Protein AF-A0A0L0ETN5-F1 (afdb_monomer)

Foldseek 3Di:
DDDPDPDPDDDDDDPDQDDDPPPPDDSPDDDDDVVVVLVPDPDDRPDDPDDDDDDDPPDDQVVVQVVVQVVCVPPPDRDRGDDPVVVVVVVVVVVVVVVVVVVVVVVVVLVVLLVVLLVVLLVVCVVCVLVLLVVVVVPDDLVVVLVVSLVVLLVVLVVVLVVVVVVCVVVVVVCCVVCCVPDPPPDPDPVVVVVSVVSSVVSSVSSSPNNSVVSVPPDVVVSPPD

InterPro domains:
  IPR003838 ABC3 transporter permease, C-terminal [PF02687] (106-219)
  IPR051125 ABC-4 integral membrane protein family, HrtB subfamily [PTHR43738] (7-225)

Organism: NCBI:txid43658

Sequence (226 aa):
MSNTTSSFTWEFEVTGIYQTDAAETNQQMIFMRHDYLDENRGYGRYYVSWLVAKLSRGANADGVSHAIDKVFENSTAETRTTTEQVFVKEQAQQFVDLSWILKLVVLAVFFTLLLIASNSMSQSIRERMNELAVMKSLGFSSGKLIASVYMEALLIIFVGAASGVLIAAFGLDVVQQKLATFLPGIHIQASHYVQIVVMIFSLALICCVSPALSIYRLTISKALRT

Nearest PDB structures (foldseek):
  5xu1-assembly1_M  TM=7.087E-01  e=5.595E-03  Streptococcus pneumoniae R6
  5ws4-assembly1_B  TM=6.509E-01  e=1.751E-02  Acinetobacter baumannii
  7v8l-assembly1_C  TM=5.957E-01  e=6.882E-02  Escherichia coli K-12
  8tzk-assembly1_C  TM=5.843E-01  e=8.166E-02  Vibrio cholerae
  7arh-assembly1_C  TM=5.274E-01  e=3.891E-02  Escherichia coli K-12

Secondary structure (DSSP, 8-state):
----SS----------------TTS-TT-----HHHHHHH-SS-TT--S---PPPPTT--HHHHHHHHHHHHTTSSS------HHHHHHHHHHHHHHHHHHHHHHHHHHHHHHHHHHHHHHHHHHHHTHHHHHHHHHTT--HHHHHHHHHHHHHHHHHHHHHHHHHHHHHHHHHHHHHHTTTSTT----HHHHHHHHHHHHHHHHHHTHHHHHHHHT--HHHHT--

Mean predicted aligned error: 13.03 Å

Structure (mmCIF, N/CA/C/O backbone):
data_AF-A0A0L0ETN5-F1
#
_entry.id   AF-A0A0L0ETN5-F1
#
loop_
_atom_site.group_PDB
_atom_site.id
_atom_site.type_symbol
_atom_site.label_atom_id
_atom_site.label_alt_id
_atom_site.label_comp_id
_atom_site.label_asym_id
_atom_site.label_entity_id
_atom_site.label_seq_id
_atom_site.pdbx_PDB_ins_code
_atom_site.Cartn_x
_atom_site.Cartn_y
_atom_site.Cartn_z
_atom_site.occupancy
_atom_site.B_iso_or_equiv
_atom_site.auth_seq_id
_atom_site.auth_comp_id
_atom_site.auth_asym_id
_atom_site.auth_atom_id
_atom_site.pdbx_PDB_model_num
ATOM 1 N N . MET A 1 1 ? 18.063 20.337 -39.490 1.00 45.50 1 MET A N 1
ATOM 2 C CA . MET A 1 1 ? 17.873 20.599 -38.048 1.00 45.50 1 MET A CA 1
ATOM 3 C C . MET A 1 1 ? 19.223 20.996 -37.472 1.00 45.50 1 MET A C 1
ATOM 5 O O . MET A 1 1 ? 20.170 20.247 -37.642 1.00 45.50 1 MET A O 1
ATOM 9 N N . SER A 1 2 ? 19.350 22.192 -36.899 1.00 36.28 2 SER A N 1
ATOM 10 C CA . SER A 1 2 ? 20.541 22.617 -36.152 1.00 36.28 2 SER A CA 1
ATOM 11 C C . SER A 1 2 ? 20.033 23.405 -34.956 1.00 36.28 2 SER A C 1
ATOM 13 O O . SER A 1 2 ? 19.465 24.479 -35.130 1.00 36.28 2 SER A O 1
ATOM 15 N N . ASN A 1 3 ? 20.149 22.823 -33.765 1.00 44.38 3 ASN A N 1
ATOM 16 C CA . ASN A 1 3 ? 19.778 23.481 -32.522 1.00 44.38 3 ASN A CA 1
ATOM 17 C C . ASN A 1 3 ? 21.073 23.824 -31.777 1.00 44.38 3 ASN A C 1
ATOM 19 O O . ASN A 1 3 ? 21.612 23.022 -31.021 1.00 44.38 3 ASN A O 1
ATOM 23 N N . THR A 1 4 ? 21.636 24.993 -32.082 1.00 49.84 4 THR A N 1
ATOM 24 C CA . THR A 1 4 ? 22.817 25.563 -31.407 1.00 49.84 4 THR A CA 1
ATOM 25 C C . THR A 1 4 ? 22.431 26.540 -30.296 1.00 49.84 4 THR A C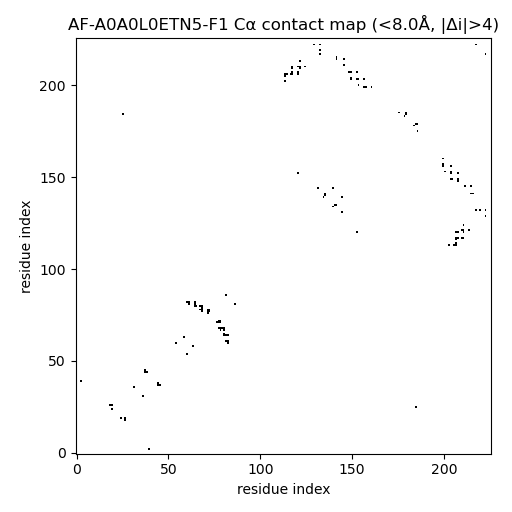 1
ATOM 27 O O . THR A 1 4 ? 23.273 27.293 -29.814 1.00 49.84 4 THR A O 1
ATOM 30 N N . THR A 1 5 ? 21.167 26.559 -29.865 1.00 44.81 5 THR A N 1
ATOM 31 C CA . THR A 1 5 ? 20.683 27.488 -28.838 1.00 44.81 5 THR A CA 1
ATOM 32 C C . THR A 1 5 ? 20.159 26.711 -27.639 1.00 44.81 5 THR A C 1
ATOM 34 O O . THR A 1 5 ? 19.405 25.759 -27.791 1.00 44.81 5 THR A O 1
ATOM 37 N N . SER A 1 6 ? 20.597 27.118 -26.448 1.00 46.41 6 SER A N 1
ATOM 38 C CA . SER A 1 6 ? 20.428 26.500 -25.127 1.00 46.41 6 SER A CA 1
ATOM 39 C C . SER A 1 6 ? 18.976 26.344 -24.641 1.00 46.41 6 SER A C 1
ATOM 41 O O . SER A 1 6 ? 18.632 26.782 -23.545 1.00 46.41 6 SER A O 1
ATOM 43 N N . SER A 1 7 ? 18.110 25.717 -25.432 1.00 49.22 7 SER A N 1
ATOM 44 C CA . SER A 1 7 ? 16.783 25.277 -25.019 1.00 49.22 7 SER A CA 1
ATOM 45 C C . SER A 1 7 ? 16.699 23.763 -25.201 1.00 49.22 7 SER A C 1
ATOM 47 O O . SER A 1 7 ? 16.957 23.241 -26.282 1.00 49.22 7 SER A O 1
ATOM 49 N N . PHE A 1 8 ? 16.334 23.043 -24.140 1.00 57.75 8 PHE A N 1
ATOM 50 C CA . PHE A 1 8 ? 16.034 21.604 -24.176 1.00 57.75 8 PHE A CA 1
ATOM 51 C C . PHE A 1 8 ? 14.694 21.313 -24.887 1.00 57.75 8 PHE A C 1
ATOM 53 O O . PHE A 1 8 ? 14.028 20.324 -24.595 1.00 57.75 8 PHE A O 1
ATOM 60 N N . THR A 1 9 ? 14.277 22.184 -25.807 1.00 64.25 9 THR A N 1
ATOM 61 C CA . THR A 1 9 ? 13.019 22.090 -26.540 1.00 64.25 9 THR A CA 1
ATOM 62 C C . THR A 1 9 ? 13.283 21.350 -27.842 1.00 64.25 9 THR A C 1
ATOM 64 O O . THR A 1 9 ? 14.003 21.838 -28.713 1.00 64.25 9 THR A O 1
ATOM 67 N N . TRP A 1 10 ? 12.741 20.140 -27.945 1.00 68.81 10 TRP A N 1
ATOM 68 C CA . TRP A 1 10 ? 12.833 19.313 -29.142 1.00 68.81 10 TRP A CA 1
ATOM 69 C C . TRP A 1 10 ? 11.514 19.429 -29.901 1.00 68.81 10 TRP A C 1
ATOM 71 O O . TRP A 1 10 ? 10.451 19.165 -29.342 1.00 68.81 10 TRP A O 1
ATOM 81 N N . GLU A 1 11 ? 11.583 19.842 -31.163 1.00 75.81 11 GLU A N 1
ATOM 82 C CA . GLU A 1 11 ? 10.427 19.862 -32.055 1.00 75.81 11 GLU A CA 1
ATOM 83 C C . GLU A 1 11 ? 10.366 18.548 -32.835 1.00 75.81 11 GLU A C 1
ATOM 85 O O . GLU A 1 11 ? 11.356 18.123 -33.438 1.00 75.81 11 GLU A O 1
ATOM 90 N N . PHE A 1 12 ? 9.202 17.901 -32.809 1.00 79.25 12 PHE A N 1
ATOM 91 C CA . PHE A 1 12 ? 8.961 16.630 -33.484 1.00 79.25 12 PHE A CA 1
ATOM 92 C C . PHE A 1 12 ? 7.791 16.766 -34.454 1.00 79.25 12 PHE A C 1
ATOM 94 O O . PHE A 1 12 ? 6.741 17.302 -34.101 1.00 79.25 12 PHE A O 1
ATOM 101 N N . GLU A 1 13 ? 7.954 16.226 -35.658 1.00 82.75 13 GLU A N 1
ATOM 102 C CA . GLU A 1 13 ? 6.848 16.023 -36.589 1.00 82.75 13 GLU A CA 1
ATOM 103 C C . GLU A 1 13 ? 6.228 14.644 -36.335 1.00 82.75 13 GLU A C 1
ATOM 105 O O . GLU A 1 13 ? 6.905 13.617 -36.405 1.00 82.75 13 GLU A O 1
ATOM 110 N N . VAL A 1 14 ? 4.933 14.610 -36.013 1.00 85.38 14 VAL A N 1
ATOM 111 C CA . VAL A 1 14 ? 4.216 13.357 -35.748 1.00 85.38 14 VAL A CA 1
ATOM 112 C C . VAL A 1 14 ? 3.829 12.712 -37.078 1.00 85.38 14 VAL A C 1
ATOM 114 O O . VAL A 1 14 ? 2.855 13.110 -37.709 1.00 85.38 14 VAL A O 1
ATOM 117 N N . THR A 1 15 ? 4.581 11.694 -37.503 1.00 87.31 15 THR A N 1
ATOM 118 C CA . THR A 1 15 ? 4.319 10.973 -38.765 1.00 87.31 15 THR A CA 1
ATOM 119 C C . THR A 1 15 ? 3.231 9.899 -38.634 1.00 87.31 15 THR A C 1
ATOM 121 O O . THR A 1 15 ? 2.631 9.498 -39.629 1.00 87.31 15 THR A O 1
ATOM 124 N N . GLY A 1 16 ? 2.951 9.415 -37.421 1.00 84.12 16 GLY A N 1
ATOM 125 C CA . GLY A 1 16 ? 1.934 8.392 -37.189 1.00 84.12 16 GLY A CA 1
ATOM 126 C C . GLY A 1 16 ? 1.682 8.127 -35.709 1.00 84.12 16 GLY A C 1
ATOM 127 O O . GLY A 1 16 ? 2.546 8.363 -34.867 1.00 84.12 16 GLY A O 1
ATOM 128 N N . ILE A 1 17 ? 0.485 7.628 -35.405 1.00 84.06 17 ILE A N 1
ATOM 129 C CA . ILE A 1 17 ? 0.067 7.229 -34.059 1.00 84.06 17 ILE A CA 1
ATOM 130 C C . ILE A 1 17 ? -0.241 5.737 -34.118 1.00 84.06 17 ILE A C 1
ATOM 132 O O . ILE A 1 17 ? -1.063 5.308 -34.927 1.00 84.06 17 ILE A O 1
ATOM 136 N N . TYR A 1 18 ? 0.432 4.945 -33.286 1.00 80.00 18 TYR A N 1
ATOM 137 C CA . TYR A 1 18 ? 0.113 3.530 -33.140 1.00 80.00 18 TYR A CA 1
ATOM 138 C C . TYR A 1 18 ? -0.918 3.366 -32.021 1.00 80.00 18 TYR A C 1
ATOM 140 O O . TYR A 1 18 ? -0.823 3.996 -30.970 1.00 80.00 18 TYR A O 1
ATOM 148 N N . GLN A 1 19 ? -1.916 2.522 -32.259 1.00 71.12 19 GLN A N 1
ATOM 149 C CA . GLN A 1 19 ? -2.865 2.084 -31.244 1.00 71.12 19 GLN A CA 1
ATOM 150 C C . GLN A 1 19 ? -2.704 0.581 -31.077 1.00 71.12 19 GLN A C 1
ATOM 152 O O . GLN A 1 19 ? -2.538 -0.154 -32.050 1.00 71.12 19 GLN A O 1
ATOM 157 N N . THR A 1 20 ? -2.700 0.141 -29.829 1.00 66.81 20 THR A N 1
ATOM 158 C CA . THR A 1 20 ? -2.621 -1.268 -29.463 1.00 66.81 20 THR A CA 1
ATOM 159 C C . THR A 1 20 ? -3.797 -1.581 -28.556 1.00 66.81 20 THR A C 1
ATOM 161 O O . THR A 1 20 ? -4.029 -0.873 -27.575 1.00 66.81 20 THR A O 1
ATOM 164 N N . ASP A 1 21 ? -4.539 -2.631 -28.903 1.00 59.31 21 ASP A N 1
ATOM 165 C CA . ASP A 1 21 ? -5.686 -3.116 -28.126 1.00 59.31 21 ASP A CA 1
ATOM 166 C C . ASP A 1 21 ? -5.249 -3.919 -26.888 1.00 59.31 21 ASP A C 1
ATOM 168 O O . ASP A 1 21 ? -6.058 -4.240 -26.016 1.00 59.31 21 ASP A O 1
ATOM 172 N N . ALA A 1 22 ? -3.958 -4.247 -26.781 1.00 54.31 22 ALA A N 1
ATOM 173 C CA . ALA A 1 22 ? -3.409 -4.940 -25.627 1.00 54.31 22 ALA A CA 1
ATOM 174 C C . ALA A 1 22 ? -3.253 -3.959 -24.454 1.00 54.31 22 ALA A C 1
ATOM 176 O O . ALA A 1 22 ? -2.315 -3.161 -24.422 1.00 54.31 22 ALA A O 1
ATOM 177 N N . ALA A 1 23 ? -4.152 -4.071 -23.470 1.00 49.59 23 ALA A N 1
ATOM 178 C CA . ALA A 1 23 ? -4.212 -3.252 -22.253 1.00 49.59 23 ALA A CA 1
ATOM 179 C C . ALA A 1 23 ? -2.901 -3.184 -21.432 1.00 49.59 23 ALA A C 1
ATOM 181 O O . ALA A 1 23 ? -2.778 -2.340 -20.551 1.00 49.59 23 ALA A O 1
ATOM 182 N N . GLU A 1 24 ? -1.926 -4.053 -21.713 1.00 49.69 24 GLU A N 1
ATOM 183 C CA . GLU A 1 24 ? -0.630 -4.121 -21.024 1.00 49.69 24 GLU A CA 1
ATOM 184 C C . GLU A 1 24 ? 0.506 -3.359 -21.727 1.00 49.69 24 GLU A C 1
ATOM 186 O O . GLU A 1 24 ? 1.607 -3.258 -21.188 1.00 49.69 24 GLU A O 1
ATOM 191 N N . THR A 1 25 ? 0.283 -2.810 -22.924 1.00 49.84 25 THR A N 1
ATOM 192 C CA . THR A 1 25 ? 1.349 -2.091 -23.637 1.00 49.84 25 THR A CA 1
ATOM 193 C C . THR A 1 25 ? 1.377 -0.630 -23.201 1.00 49.84 25 THR A C 1
ATOM 195 O O . THR A 1 25 ? 0.376 0.075 -23.314 1.00 49.84 25 THR A O 1
ATOM 198 N N . ASN A 1 26 ? 2.532 -0.157 -22.728 1.00 53.44 26 ASN A N 1
ATOM 199 C CA . ASN A 1 26 ? 2.726 1.233 -22.327 1.00 53.44 26 ASN A CA 1
ATOM 200 C C . ASN A 1 26 ? 2.496 2.182 -23.522 1.00 53.44 26 ASN A C 1
ATOM 202 O O . ASN A 1 26 ? 3.354 2.325 -24.391 1.00 53.44 26 ASN A O 1
ATOM 206 N N . GLN A 1 27 ? 1.338 2.845 -23.548 1.00 56.50 27 GLN A N 1
ATOM 207 C CA . GLN A 1 27 ? 0.926 3.766 -24.616 1.00 56.50 27 GLN A CA 1
ATOM 208 C C . GLN A 1 27 ? 1.707 5.094 -24.614 1.00 56.50 27 GLN A C 1
ATOM 210 O O . GLN A 1 27 ? 1.501 5.931 -25.488 1.00 56.50 27 GLN A O 1
ATOM 215 N N . GLN A 1 28 ? 2.608 5.302 -23.648 1.00 62.22 28 GLN A N 1
ATOM 216 C CA . GLN A 1 28 ? 3.447 6.499 -23.552 1.00 62.22 28 GLN A CA 1
ATOM 217 C C . GLN A 1 28 ? 4.803 6.346 -24.264 1.00 62.22 28 GLN A C 1
ATOM 219 O O . GLN A 1 28 ? 5.671 7.206 -24.121 1.00 62.22 28 GLN A O 1
ATOM 224 N N . MET A 1 29 ? 5.024 5.265 -25.022 1.00 69.00 29 MET A N 1
ATOM 225 C CA . MET A 1 29 ? 6.265 5.098 -25.782 1.00 69.00 29 MET A CA 1
ATOM 226 C C . MET A 1 29 ? 6.234 5.903 -27.084 1.00 69.00 29 MET A C 1
ATOM 228 O O . MET A 1 29 ? 5.282 5.822 -27.860 1.00 69.00 29 MET A O 1
ATOM 232 N N . ILE A 1 30 ? 7.314 6.637 -27.349 1.00 80.19 30 ILE A N 1
ATOM 233 C CA . ILE A 1 30 ? 7.548 7.338 -28.614 1.00 80.19 30 ILE A CA 1
ATOM 234 C C . ILE A 1 30 ? 8.626 6.572 -29.376 1.00 80.19 30 ILE A C 1
ATOM 236 O O . ILE A 1 30 ? 9.698 6.295 -28.838 1.00 80.19 30 ILE A O 1
ATOM 240 N N . PHE A 1 31 ? 8.352 6.251 -30.638 1.00 82.56 31 PHE A N 1
ATOM 241 C CA . PHE A 1 31 ? 9.344 5.679 -31.541 1.00 82.56 31 PHE A CA 1
ATOM 242 C C . PHE A 1 31 ? 9.924 6.778 -32.420 1.00 82.56 31 PHE A C 1
ATOM 244 O O . PHE A 1 31 ? 9.192 7.564 -33.018 1.00 82.56 31 PHE A O 1
ATOM 251 N N . MET A 1 32 ? 11.247 6.816 -32.516 1.00 84.12 32 MET A N 1
ATOM 252 C CA . MET A 1 32 ? 11.961 7.761 -33.364 1.00 84.12 32 MET A CA 1
ATOM 253 C C . MET A 1 32 ? 13.164 7.088 -34.013 1.00 84.12 32 MET A C 1
ATOM 255 O O . MET A 1 32 ? 13.663 6.067 -33.536 1.00 84.12 32 MET A O 1
ATOM 259 N N . ARG A 1 33 ? 13.634 7.662 -35.120 1.00 85.00 33 ARG A N 1
ATOM 260 C CA . ARG A 1 33 ? 14.804 7.154 -35.838 1.00 85.00 33 ARG A CA 1
ATOM 261 C C . ARG A 1 33 ? 16.077 7.437 -35.029 1.00 85.00 33 ARG A C 1
ATOM 263 O O . ARG A 1 33 ? 16.288 8.562 -34.578 1.00 85.00 33 ARG A O 1
ATOM 270 N N . HIS A 1 34 ? 16.899 6.407 -34.824 1.00 83.56 34 HIS A N 1
ATOM 271 C CA . HIS A 1 34 ? 18.085 6.479 -33.962 1.00 83.56 34 HIS A CA 1
ATOM 272 C C . HIS A 1 34 ? 19.140 7.473 -34.466 1.00 83.56 34 HIS A C 1
ATOM 274 O O . HIS A 1 34 ? 19.732 8.187 -33.668 1.00 83.56 34 HIS A O 1
ATOM 280 N N . ASP A 1 35 ? 19.371 7.535 -35.776 1.00 84.81 35 ASP A N 1
ATOM 281 C CA . ASP A 1 35 ? 20.327 8.454 -36.406 1.00 84.81 35 ASP A CA 1
ATOM 282 C C . ASP A 1 35 ? 20.020 9.927 -36.084 1.00 84.81 35 ASP A C 1
ATOM 284 O O . ASP A 1 35 ? 20.901 10.649 -35.624 1.00 84.81 35 ASP A O 1
ATOM 288 N N . TYR A 1 36 ? 18.757 10.352 -36.194 1.00 81.56 36 TYR A N 1
ATOM 289 C CA . TYR A 1 36 ? 18.354 11.710 -35.815 1.00 81.56 36 TYR A CA 1
ATOM 290 C C . TYR A 1 36 ? 18.496 11.982 -34.314 1.00 81.56 36 TYR A C 1
ATOM 292 O O . TYR A 1 36 ? 18.822 13.107 -33.923 1.00 81.56 36 TYR A O 1
ATOM 300 N N . LEU A 1 37 ? 18.245 10.978 -33.467 1.00 82.56 37 LEU A N 1
ATOM 301 C CA . LEU A 1 37 ? 18.425 11.097 -32.019 1.00 82.56 37 LEU A CA 1
ATOM 302 C C . LEU A 1 37 ? 19.909 11.252 -31.659 1.00 82.56 37 LEU A C 1
ATOM 304 O O . LEU A 1 37 ? 20.261 12.106 -30.845 1.00 82.56 37 LEU A O 1
ATOM 308 N N . ASP A 1 38 ? 20.776 10.449 -32.272 1.00 83.25 38 ASP A N 1
ATOM 309 C CA . ASP A 1 38 ? 22.213 10.443 -32.005 1.00 83.25 38 ASP A CA 1
ATOM 310 C C . ASP A 1 38 ? 22.896 11.732 -32.489 1.00 83.25 38 ASP A C 1
ATOM 312 O O . ASP A 1 38 ? 23.728 12.319 -31.792 1.00 83.25 38 ASP A O 1
ATOM 316 N N . GLU A 1 39 ? 22.477 12.254 -33.643 1.00 81.75 39 GLU A N 1
ATOM 317 C CA . GLU A 1 39 ? 22.972 13.525 -34.171 1.00 81.75 39 GLU A CA 1
ATOM 318 C C . GLU A 1 39 ? 22.578 14.738 -33.321 1.00 81.75 39 GLU A C 1
ATOM 320 O O . GLU A 1 39 ? 23.289 15.736 -33.351 1.00 81.75 39 GLU A O 1
ATOM 325 N N . ASN A 1 40 ? 21.494 14.695 -32.545 1.00 75.94 40 ASN A N 1
ATOM 326 C CA . ASN A 1 40 ? 21.001 15.883 -31.833 1.00 75.94 40 ASN A CA 1
ATOM 327 C C . ASN A 1 40 ? 21.081 15.785 -30.301 1.00 75.94 40 ASN A C 1
ATOM 329 O O . ASN A 1 40 ? 20.859 16.782 -29.613 1.00 75.94 40 ASN A O 1
ATOM 333 N N . ARG A 1 41 ? 21.436 14.623 -29.733 1.00 75.75 41 ARG A N 1
ATOM 334 C CA . ARG A 1 41 ? 21.597 14.474 -28.277 1.00 75.75 41 ARG A CA 1
ATOM 335 C C . ARG A 1 41 ? 22.879 15.136 -27.765 1.00 75.75 41 ARG A C 1
ATOM 337 O O . ARG A 1 41 ? 23.964 14.933 -28.303 1.00 75.75 41 ARG A O 1
ATOM 344 N N . GLY A 1 42 ? 22.758 15.885 -26.668 1.00 69.50 42 GLY A N 1
ATOM 345 C CA . GLY A 1 42 ? 23.897 16.534 -26.002 1.00 69.50 42 GLY A CA 1
ATOM 346 C C . GLY A 1 42 ? 24.816 15.575 -25.232 1.00 69.50 42 GLY A C 1
ATOM 347 O O . GLY A 1 42 ? 25.965 15.915 -24.970 1.00 69.50 42 GLY A O 1
ATOM 348 N N . TYR A 1 43 ? 24.337 14.373 -24.892 1.00 67.12 43 TYR A N 1
ATOM 349 C CA . TYR A 1 43 ? 25.059 13.377 -24.093 1.00 67.12 43 TYR A CA 1
ATOM 350 C C . TYR A 1 43 ? 24.830 11.964 -24.635 1.00 67.12 43 TYR A C 1
ATOM 352 O O . TYR A 1 43 ? 23.790 11.683 -25.229 1.00 67.12 43 TYR A O 1
ATOM 360 N N . GLY A 1 44 ? 25.795 11.067 -24.409 1.00 68.62 44 GLY A N 1
ATOM 361 C CA . GLY A 1 44 ? 25.683 9.649 -24.762 1.00 68.62 44 GLY A CA 1
ATOM 362 C C . GLY A 1 44 ? 25.850 9.330 -26.247 1.00 68.62 44 GLY A C 1
ATOM 363 O O . GLY A 1 44 ? 25.561 8.205 -26.624 1.00 68.62 44 GLY A O 1
ATOM 364 N N . ARG A 1 45 ? 26.310 10.277 -27.079 1.00 75.31 45 ARG A N 1
ATOM 365 C CA . ARG A 1 45 ? 26.552 10.081 -28.521 1.00 75.31 45 ARG A CA 1
ATOM 366 C C . ARG A 1 45 ? 27.356 8.814 -28.818 1.00 75.31 45 ARG A C 1
ATOM 368 O O . ARG A 1 45 ? 28.311 8.529 -28.103 1.00 75.31 45 ARG A O 1
ATOM 375 N N . TYR A 1 46 ? 26.972 8.086 -29.865 1.00 79.25 46 TYR A N 1
ATOM 376 C CA . TYR A 1 46 ? 27.534 6.783 -30.252 1.00 79.25 46 TYR A CA 1
ATOM 377 C C . TYR A 1 46 ? 27.320 5.618 -29.265 1.00 79.25 46 TYR A C 1
ATOM 379 O O . TYR A 1 46 ? 27.840 4.530 -29.499 1.00 79.25 46 TYR A O 1
ATOM 387 N N . TYR A 1 47 ? 26.526 5.793 -28.200 1.00 78.19 47 TYR A N 1
ATOM 388 C CA . TYR A 1 47 ? 26.133 4.701 -27.300 1.00 78.19 47 TYR A CA 1
ATOM 389 C C . TYR A 1 47 ? 24.682 4.273 -27.514 1.00 78.19 47 TYR A C 1
ATOM 391 O O . TYR A 1 47 ? 23.783 5.108 -27.661 1.00 78.19 47 TYR A O 1
ATOM 399 N N . VAL A 1 48 ? 24.444 2.964 -27.459 1.00 80.94 48 VAL A N 1
ATOM 400 C CA . VAL A 1 48 ? 23.113 2.349 -27.520 1.00 80.94 48 VAL A CA 1
ATOM 401 C C . VAL A 1 48 ? 22.866 1.590 -26.217 1.00 80.94 48 VAL A C 1
ATOM 403 O O . VAL A 1 48 ? 23.774 0.942 -25.707 1.00 80.94 48 VAL A O 1
ATOM 406 N N . SER A 1 49 ? 21.650 1.679 -25.668 1.00 77.25 49 SER A N 1
ATOM 407 C CA . SER A 1 49 ? 21.301 1.015 -24.401 1.00 77.25 49 SER A CA 1
ATOM 408 C C . SER A 1 49 ? 21.034 -0.483 -24.563 1.00 77.25 49 SER A C 1
ATOM 410 O O . SER A 1 49 ? 21.382 -1.267 -23.688 1.00 77.25 49 SER A O 1
ATOM 412 N N . TRP A 1 50 ? 20.381 -0.881 -25.656 1.00 78.44 50 TRP A N 1
ATOM 413 C CA . TRP A 1 50 ? 20.031 -2.269 -25.947 1.00 78.44 50 TRP A CA 1
ATOM 414 C C . TRP A 1 50 ? 19.961 -2.503 -27.454 1.00 78.44 50 TRP A C 1
ATOM 416 O O . TRP A 1 50 ? 19.566 -1.624 -28.221 1.00 78.44 50 TRP A O 1
ATOM 426 N N . LEU A 1 51 ? 20.326 -3.709 -27.876 1.00 83.31 51 LEU A N 1
ATOM 427 C CA . LEU A 1 51 ? 20.210 -4.163 -29.255 1.00 83.31 51 LEU A CA 1
ATOM 428 C C . LEU A 1 51 ? 19.330 -5.407 -29.278 1.00 83.31 51 LEU A C 1
ATOM 430 O O . LEU A 1 51 ? 19.498 -6.310 -28.462 1.00 83.31 51 LEU A O 1
ATOM 434 N N . VAL A 1 52 ? 18.391 -5.450 -30.219 1.00 84.44 52 VAL A N 1
ATOM 435 C CA . VAL A 1 52 ? 17.499 -6.597 -30.402 1.00 84.44 52 VAL A CA 1
ATOM 436 C C . VAL A 1 52 ? 17.891 -7.303 -31.690 1.00 84.44 52 VAL A C 1
ATOM 438 O O . VAL A 1 52 ? 17.766 -6.743 -32.779 1.00 84.44 52 VAL A O 1
ATOM 441 N N . ALA A 1 53 ? 18.367 -8.541 -31.570 1.00 85.19 53 ALA A N 1
ATOM 442 C CA . ALA A 1 53 ? 18.698 -9.388 -32.707 1.00 85.19 53 ALA A CA 1
ATOM 443 C C . ALA A 1 53 ? 17.576 -10.405 -32.942 1.00 85.19 53 ALA A C 1
ATOM 445 O O . ALA A 1 53 ? 17.227 -11.186 -32.058 1.00 85.19 53 ALA A O 1
ATOM 446 N N . LYS A 1 54 ? 17.008 -10.420 -34.151 1.00 85.75 54 LYS A N 1
ATOM 447 C CA . LYS A 1 54 ? 15.973 -11.390 -34.521 1.00 85.75 54 LYS A CA 1
ATOM 448 C C . LYS A 1 54 ? 16.616 -12.674 -35.036 1.00 85.75 54 LYS A C 1
ATOM 450 O O . LYS A 1 54 ? 17.318 -12.655 -36.045 1.00 85.75 54 LYS A O 1
ATOM 455 N N . LEU A 1 55 ? 16.331 -13.797 -34.379 1.00 85.25 55 LEU A N 1
ATOM 456 C CA . LEU A 1 55 ? 16.829 -15.100 -34.809 1.00 85.25 55 LEU A CA 1
ATOM 457 C C . LEU A 1 55 ? 16.024 -15.664 -35.988 1.00 85.25 55 LEU A C 1
ATOM 459 O O . LEU A 1 55 ? 14.800 -15.535 -36.065 1.00 85.25 55 LEU A O 1
ATOM 463 N N . SER A 1 56 ? 16.731 -16.330 -36.903 1.00 87.81 56 SER A N 1
ATOM 464 C CA . SER A 1 56 ? 16.115 -17.128 -37.969 1.00 87.81 56 SER A CA 1
ATOM 465 C C . SER A 1 56 ? 15.490 -18.407 -37.398 1.00 87.81 56 SER A C 1
ATOM 467 O O . SER A 1 56 ? 15.932 -18.919 -36.368 1.00 87.81 56 SER A O 1
ATOM 469 N N . ARG A 1 57 ? 14.454 -18.945 -38.060 1.00 79.94 57 ARG A N 1
ATOM 470 C CA . ARG A 1 57 ? 13.743 -20.149 -37.586 1.00 79.94 57 ARG A CA 1
ATOM 471 C C . ARG A 1 57 ? 14.715 -21.327 -37.423 1.00 79.94 57 ARG A C 1
ATOM 473 O O . ARG A 1 57 ? 15.388 -21.694 -38.378 1.00 79.94 57 ARG A O 1
ATOM 480 N N . GLY A 1 58 ? 14.748 -21.920 -36.227 1.00 80.19 58 GLY A N 1
ATOM 481 C CA . GLY A 1 58 ? 15.590 -23.079 -35.898 1.00 80.19 58 GLY A CA 1
ATOM 482 C C . GLY A 1 58 ? 17.023 -22.753 -35.458 1.00 80.19 58 GLY A C 1
ATOM 483 O O . GLY A 1 58 ? 17.792 -23.675 -35.204 1.00 80.19 58 GLY A O 1
ATOM 484 N N . ALA A 1 59 ? 17.397 -21.475 -35.353 1.00 82.25 59 ALA A N 1
ATOM 485 C CA . ALA A 1 59 ? 18.703 -21.085 -34.829 1.00 82.25 59 ALA A CA 1
ATOM 486 C C . ALA A 1 59 ? 18.806 -21.333 -33.311 1.00 82.25 59 ALA A C 1
ATOM 488 O O . ALA A 1 59 ? 17.844 -21.131 -32.569 1.00 82.25 59 ALA A O 1
ATOM 489 N N . ASN A 1 60 ? 19.990 -21.747 -32.849 1.00 83.94 60 ASN A N 1
ATOM 490 C CA . ASN A 1 60 ? 20.280 -21.926 -31.428 1.00 83.94 60 ASN A CA 1
ATOM 491 C C . ASN A 1 60 ? 20.532 -20.559 -30.766 1.00 83.94 60 ASN A C 1
ATOM 493 O O . ASN A 1 60 ? 21.527 -19.900 -31.071 1.00 83.94 60 ASN A O 1
ATOM 497 N N . ALA A 1 61 ? 19.637 -20.152 -29.864 1.00 82.81 61 ALA A N 1
ATOM 498 C CA . ALA A 1 61 ? 19.699 -18.863 -29.180 1.00 82.81 61 ALA A CA 1
ATOM 499 C C . ALA A 1 61 ? 20.938 -18.704 -28.289 1.00 82.81 61 ALA A C 1
ATOM 501 O O . ALA A 1 61 ? 21.576 -17.651 -28.323 1.00 82.81 61 ALA A O 1
ATOM 502 N N . ASP A 1 62 ? 21.335 -19.755 -27.572 1.00 83.06 62 ASP A N 1
ATOM 503 C CA . ASP A 1 62 ? 22.486 -19.711 -26.665 1.00 83.06 62 ASP A CA 1
ATOM 504 C C . ASP A 1 62 ? 23.796 -19.604 -27.455 1.00 83.06 62 ASP A C 1
ATOM 506 O O . ASP A 1 62 ? 24.665 -18.790 -27.146 1.00 83.06 62 ASP A O 1
ATOM 510 N N . GLY A 1 63 ? 23.901 -20.369 -28.549 1.00 83.75 63 GLY A N 1
ATOM 511 C CA . GLY A 1 63 ? 25.066 -20.337 -29.434 1.00 83.75 63 GLY A CA 1
ATOM 512 C C . GLY A 1 63 ? 25.256 -18.983 -30.124 1.00 83.75 63 GLY A C 1
ATOM 513 O O . GLY A 1 63 ? 26.380 -18.492 -30.219 1.00 83.75 63 GLY A O 1
ATOM 514 N N . VAL A 1 64 ? 24.163 -18.357 -30.574 1.00 85.38 64 VAL A N 1
ATOM 515 C CA . VAL A 1 64 ? 24.205 -17.012 -31.171 1.00 85.38 64 VAL A CA 1
ATOM 516 C C . VAL A 1 64 ? 24.542 -15.953 -30.119 1.00 85.38 64 VAL A C 1
ATOM 518 O O . VAL A 1 64 ? 25.346 -15.072 -30.404 1.00 85.38 64 VAL A O 1
ATOM 521 N N . SER A 1 65 ? 23.997 -16.062 -28.903 1.00 84.06 65 SER A N 1
ATOM 522 C CA . SER A 1 65 ? 24.278 -15.117 -27.811 1.00 84.06 65 SER A CA 1
ATOM 523 C C . SER A 1 65 ? 25.762 -15.112 -27.438 1.00 84.06 65 SER A C 1
ATOM 525 O O . SER A 1 65 ? 26.390 -14.059 -27.439 1.00 84.06 65 SER A O 1
ATOM 527 N N . HIS A 1 66 ? 26.368 -16.290 -27.250 1.00 85.25 66 HIS A N 1
ATOM 528 C CA . HIS A 1 66 ? 27.809 -16.397 -26.996 1.00 85.25 66 HIS A CA 1
ATOM 529 C C . HIS A 1 66 ? 28.672 -15.914 -28.163 1.00 85.25 66 HIS A C 1
ATOM 531 O O . HIS A 1 66 ? 29.733 -15.333 -27.942 1.00 85.25 66 HIS A O 1
ATOM 537 N N . ALA A 1 67 ? 28.244 -16.147 -29.407 1.00 85.06 67 ALA A N 1
ATOM 538 C CA . ALA A 1 67 ? 28.967 -15.639 -30.566 1.00 85.06 67 ALA A CA 1
ATOM 539 C C . ALA A 1 67 ? 28.967 -14.104 -30.606 1.00 85.06 67 ALA A C 1
ATOM 541 O O . ALA A 1 67 ? 29.986 -13.517 -30.963 1.00 85.06 67 ALA A O 1
ATOM 542 N N . ILE A 1 68 ? 27.857 -13.466 -30.220 1.00 85.44 68 ILE A N 1
ATOM 543 C CA . ILE A 1 68 ? 27.758 -12.007 -30.104 1.00 85.44 68 ILE A CA 1
ATOM 544 C C . ILE A 1 68 ? 28.664 -11.513 -28.975 1.00 85.44 68 ILE A C 1
ATOM 546 O O . ILE A 1 68 ? 29.517 -10.668 -29.228 1.00 85.44 68 ILE A O 1
ATOM 550 N N . ASP A 1 69 ? 28.563 -12.084 -27.775 1.00 86.31 69 ASP A N 1
ATOM 551 C CA . ASP A 1 69 ? 29.364 -11.644 -26.623 1.00 86.31 69 ASP A CA 1
ATOM 552 C C . ASP A 1 69 ? 30.869 -11.756 -26.894 1.00 86.31 69 ASP A C 1
ATOM 554 O O . ASP A 1 69 ? 31.629 -10.836 -26.602 1.00 86.31 69 ASP A O 1
ATOM 558 N N . LYS A 1 70 ? 31.300 -12.816 -27.586 1.00 85.94 70 LYS A N 1
ATOM 559 C CA . LYS A 1 70 ? 32.700 -13.000 -27.990 1.00 85.94 70 LYS A CA 1
ATOM 560 C C . LYS A 1 70 ? 33.213 -11.922 -28.954 1.00 85.94 70 LYS A C 1
ATOM 562 O O . LYS A 1 70 ? 34.401 -11.611 -28.954 1.00 85.94 70 LYS A O 1
ATOM 567 N N . VAL A 1 71 ? 32.348 -11.357 -29.798 1.00 86.12 71 VAL A N 1
ATOM 568 C CA . VAL A 1 71 ? 32.726 -10.247 -30.694 1.00 86.12 71 VAL A CA 1
ATOM 569 C C . VAL A 1 71 ? 32.981 -8.966 -29.894 1.00 86.12 71 VAL A C 1
ATOM 571 O O . VAL A 1 71 ? 33.852 -8.182 -30.270 1.00 86.12 71 VAL A O 1
ATOM 574 N N . PHE A 1 72 ? 32.267 -8.770 -28.784 1.00 83.25 72 PHE A N 1
ATOM 575 C CA . PHE A 1 72 ? 32.353 -7.569 -27.950 1.00 83.25 72 PHE A CA 1
ATOM 576 C C . PHE A 1 72 ? 33.237 -7.720 -26.699 1.00 83.25 72 PHE A C 1
ATOM 578 O O . PHE A 1 72 ? 33.502 -6.719 -26.042 1.00 83.25 72 PHE A O 1
ATOM 585 N N . GLU A 1 73 ? 33.761 -8.913 -26.411 1.00 80.12 73 GLU A N 1
ATOM 586 C CA . GLU A 1 73 ? 34.592 -9.226 -25.232 1.00 80.12 73 GLU A CA 1
ATOM 587 C C . GLU A 1 73 ? 35.836 -8.323 -25.091 1.00 80.12 73 GLU A C 1
ATOM 589 O O . GLU A 1 73 ? 36.235 -7.973 -23.987 1.00 80.12 73 GLU A O 1
ATOM 594 N N . ASN A 1 74 ? 36.432 -7.890 -26.210 1.00 78.56 74 ASN A N 1
ATOM 595 C CA . ASN A 1 74 ? 37.597 -6.987 -26.221 1.00 78.56 74 ASN A CA 1
ATOM 596 C C . ASN A 1 74 ? 37.244 -5.525 -26.553 1.00 78.56 74 ASN A C 1
ATOM 598 O O . ASN A 1 74 ? 38.126 -4.718 -26.854 1.00 78.56 74 ASN A O 1
ATOM 602 N N . SER A 1 75 ? 35.956 -5.184 -26.557 1.00 78.19 75 SER A N 1
ATOM 603 C CA . SER A 1 75 ? 35.479 -3.826 -26.802 1.00 78.19 75 SER A CA 1
ATOM 604 C C . SER A 1 75 ? 35.381 -3.042 -25.493 1.00 78.19 75 SER A C 1
ATOM 606 O O . SER A 1 75 ? 35.210 -3.600 -24.415 1.00 78.19 75 SER A O 1
ATOM 608 N N . THR A 1 76 ? 35.410 -1.713 -25.582 1.00 67.81 76 THR A N 1
ATOM 609 C CA . THR A 1 76 ? 35.103 -0.815 -24.454 1.00 67.81 76 THR A CA 1
ATOM 610 C C . THR A 1 76 ? 33.630 -0.869 -24.022 1.00 67.81 76 THR A C 1
ATOM 612 O O . THR A 1 76 ? 33.260 -0.241 -23.032 1.00 67.81 76 THR A O 1
ATOM 615 N N . ALA A 1 77 ? 32.795 -1.610 -24.756 1.00 68.94 77 ALA A N 1
ATOM 616 C CA . ALA A 1 77 ? 31.389 -1.863 -24.472 1.00 68.94 77 ALA A CA 1
ATOM 617 C C . ALA A 1 77 ? 31.109 -3.373 -24.538 1.00 68.94 77 ALA A C 1
ATOM 619 O O . ALA A 1 77 ? 30.567 -3.867 -25.528 1.00 68.94 77 ALA A O 1
ATOM 620 N N . GLU A 1 78 ? 31.525 -4.099 -23.499 1.00 76.31 78 GLU A N 1
ATOM 621 C CA . GLU A 1 78 ? 31.216 -5.521 -23.332 1.00 76.31 78 GLU A CA 1
ATOM 622 C C . GLU A 1 78 ? 29.694 -5.725 -23.301 1.00 76.31 78 GLU A C 1
ATOM 624 O O . GLU A 1 78 ? 28.965 -5.011 -22.603 1.00 76.31 78 GLU A O 1
ATOM 629 N N . THR A 1 79 ? 29.197 -6.678 -24.088 1.00 78.50 79 THR A N 1
ATOM 630 C CA . THR A 1 79 ? 27.766 -6.977 -24.165 1.00 78.50 79 THR A CA 1
ATOM 631 C C . THR A 1 79 ? 27.431 -8.193 -23.320 1.00 78.50 79 THR A C 1
ATOM 633 O O . THR A 1 79 ? 28.179 -9.164 -23.289 1.00 78.50 79 THR A O 1
ATOM 636 N N . ARG A 1 80 ? 26.260 -8.163 -22.677 1.00 77.56 80 ARG A N 1
ATOM 637 C CA . ARG A 1 80 ? 25.629 -9.352 -22.097 1.00 77.56 80 ARG A CA 1
ATOM 638 C C . ARG A 1 80 ? 24.407 -9.694 -22.936 1.00 77.56 80 ARG A C 1
ATOM 640 O O . ARG A 1 80 ? 23.347 -9.093 -22.756 1.00 77.56 80 ARG A O 1
ATOM 647 N N . THR A 1 81 ? 24.556 -10.633 -23.864 1.00 80.50 81 THR A N 1
ATOM 648 C CA . THR A 1 81 ? 23.464 -11.056 -24.740 1.00 80.50 81 THR A CA 1
ATOM 649 C C . THR A 1 81 ? 22.662 -12.155 -24.060 1.00 80.50 81 THR A C 1
ATOM 651 O O . THR A 1 81 ? 23.199 -13.160 -23.604 1.00 80.50 81 THR A O 1
ATOM 654 N N . THR A 1 82 ? 21.348 -11.972 -23.977 1.00 79.00 82 THR A N 1
ATOM 655 C CA . THR A 1 82 ? 20.448 -12.976 -23.411 1.00 79.00 82 THR A CA 1
ATOM 656 C C . THR A 1 82 ? 19.217 -13.135 -24.287 1.00 79.00 82 THR A C 1
ATOM 658 O O . THR A 1 82 ? 18.836 -12.230 -25.032 1.00 79.00 82 THR A O 1
ATOM 661 N N . THR A 1 83 ? 18.580 -14.298 -24.198 1.00 82.12 83 THR A N 1
ATOM 662 C CA . THR A 1 83 ? 17.321 -14.547 -24.900 1.00 82.12 83 THR A CA 1
ATOM 663 C C . THR A 1 83 ? 16.227 -13.643 -24.331 1.00 82.12 83 THR A C 1
ATOM 665 O O . THR A 1 83 ? 16.139 -13.453 -23.118 1.00 82.12 83 THR A O 1
ATOM 668 N N . GLU A 1 84 ? 15.333 -13.147 -25.188 1.00 76.19 84 GLU A N 1
ATOM 669 C CA . GLU A 1 84 ? 14.201 -12.291 -24.797 1.00 76.19 84 GLU A CA 1
ATOM 670 C C . GLU A 1 84 ? 13.387 -12.879 -23.632 1.00 76.19 84 GLU A C 1
ATOM 672 O O . GLU A 1 84 ? 13.044 -12.171 -22.692 1.00 76.19 84 GLU A O 1
ATOM 677 N N . GLN A 1 85 ? 13.158 -14.195 -23.625 1.00 69.44 85 GLN A N 1
ATOM 678 C CA . GLN A 1 85 ? 12.450 -14.879 -22.536 1.00 69.44 85 GLN A CA 1
ATOM 679 C C . GLN A 1 85 ? 13.160 -14.750 -21.181 1.00 69.44 85 GLN A C 1
ATOM 681 O O . GLN A 1 85 ? 12.505 -14.600 -20.151 1.00 69.44 85 GLN A O 1
ATOM 686 N N . VAL A 1 86 ? 14.494 -14.804 -21.171 1.00 76.25 86 VAL A N 1
ATOM 687 C CA . VAL A 1 86 ? 15.298 -14.655 -19.953 1.00 76.25 86 VAL A CA 1
ATOM 688 C C . VAL A 1 86 ? 15.330 -13.192 -19.531 1.00 76.25 86 VAL A C 1
ATOM 690 O O . VAL A 1 86 ? 15.146 -12.912 -18.355 1.00 76.25 86 VAL A O 1
ATOM 693 N N . PHE A 1 87 ? 15.460 -12.260 -20.477 1.00 76.81 87 PHE A N 1
ATOM 694 C CA . PHE A 1 87 ? 15.406 -10.825 -20.198 1.00 76.81 87 PHE A CA 1
ATOM 695 C C . PHE A 1 87 ? 14.064 -10.393 -19.590 1.00 76.81 87 PHE A C 1
ATOM 697 O O . PHE A 1 87 ? 14.032 -9.714 -18.565 1.00 76.81 87 PHE A O 1
ATOM 704 N N . VAL A 1 88 ? 12.949 -10.828 -20.184 1.00 74.06 88 VAL A N 1
ATOM 705 C CA . VAL A 1 88 ? 11.600 -10.560 -19.665 1.00 74.06 88 VAL A CA 1
ATOM 706 C C . VAL A 1 88 ? 11.431 -11.183 -18.283 1.00 74.06 88 VAL A C 1
ATOM 708 O O . VAL A 1 88 ? 10.867 -10.549 -17.395 1.00 74.06 88 VAL A O 1
ATOM 711 N N . LYS A 1 89 ? 11.961 -12.392 -18.062 1.00 74.06 89 LYS A N 1
ATOM 712 C CA . LYS A 1 89 ? 11.920 -13.048 -16.752 1.00 74.06 89 LYS A CA 1
ATOM 713 C C . LYS A 1 89 ? 12.763 -12.319 -15.702 1.00 74.06 89 LYS A C 1
ATOM 715 O O . LYS A 1 89 ? 12.269 -12.135 -14.597 1.00 74.06 89 LYS A O 1
ATOM 720 N N . GLU A 1 90 ? 13.990 -11.908 -16.019 1.00 75.88 90 GLU A N 1
ATOM 721 C CA . GLU A 1 90 ? 14.868 -11.159 -15.107 1.00 75.88 90 GLU A CA 1
ATOM 722 C C . GLU A 1 90 ? 14.242 -9.803 -14.741 1.00 75.88 90 GLU A C 1
ATOM 724 O O . GLU A 1 90 ? 14.176 -9.460 -13.560 1.00 75.88 90 GLU A O 1
ATOM 729 N N . GLN A 1 91 ? 13.693 -9.069 -15.717 1.00 71.06 91 GLN A N 1
ATOM 730 C CA . GLN A 1 91 ? 12.949 -7.837 -15.435 1.00 71.06 91 GLN A CA 1
ATOM 731 C C . GLN A 1 91 ? 11.710 -8.106 -14.576 1.00 71.06 91 GLN A C 1
ATOM 733 O O . GLN A 1 91 ? 11.507 -7.439 -13.563 1.00 71.06 91 GLN A O 1
ATOM 738 N N . ALA A 1 92 ? 10.898 -9.108 -14.929 1.00 71.81 92 ALA A N 1
ATOM 739 C CA . ALA A 1 92 ? 9.715 -9.465 -14.153 1.00 71.81 92 ALA A CA 1
ATOM 740 C C . ALA A 1 92 ? 10.076 -9.860 -12.713 1.00 71.81 92 ALA A C 1
ATOM 742 O O . ALA A 1 92 ? 9.380 -9.461 -11.784 1.00 71.81 92 ALA A O 1
ATOM 743 N N . GLN A 1 93 ? 11.175 -10.592 -12.507 1.00 72.94 93 GLN A N 1
ATOM 744 C CA . GLN A 1 93 ? 11.659 -10.969 -11.179 1.00 72.94 93 GLN A CA 1
ATOM 745 C C . GLN A 1 93 ? 12.032 -9.750 -10.332 1.00 72.94 93 GLN A C 1
ATOM 747 O O . GLN A 1 93 ? 11.595 -9.676 -9.189 1.00 72.94 93 GLN A O 1
ATOM 752 N N . GLN A 1 94 ? 12.721 -8.751 -10.893 1.00 70.19 94 GLN A N 1
ATOM 753 C CA . GLN A 1 94 ? 13.039 -7.517 -10.160 1.00 70.19 94 GLN A CA 1
ATOM 754 C C . GLN A 1 94 ? 11.775 -6.785 -9.673 1.00 70.19 94 GLN A C 1
ATOM 756 O O . GLN A 1 94 ? 11.706 -6.350 -8.520 1.00 70.19 94 GLN A O 1
ATOM 761 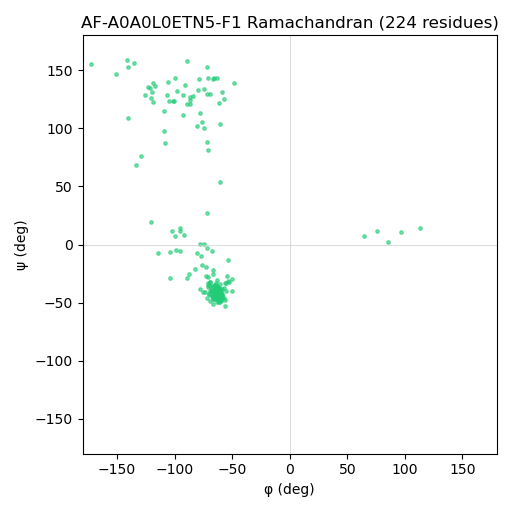N N . PHE A 1 95 ? 10.740 -6.690 -10.516 1.00 72.31 95 PHE A N 1
ATOM 762 C CA . PHE A 1 95 ? 9.457 -6.094 -10.121 1.00 72.31 95 PHE A CA 1
ATOM 763 C C . PHE A 1 95 ? 8.689 -6.949 -9.102 1.00 72.31 95 PHE A C 1
ATOM 765 O O . PHE A 1 95 ? 8.024 -6.405 -8.2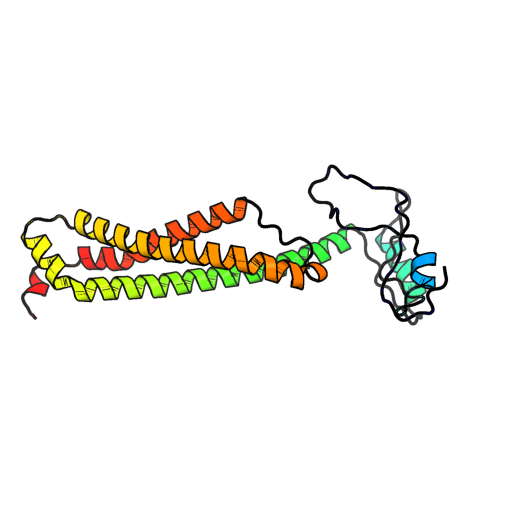11 1.00 72.31 95 PHE A O 1
ATOM 772 N N . VAL A 1 96 ? 8.776 -8.278 -9.210 1.00 74.94 96 VAL A N 1
ATOM 773 C CA . VAL A 1 96 ? 8.174 -9.216 -8.252 1.00 74.94 96 VAL A CA 1
ATOM 774 C C . VAL A 1 96 ? 8.837 -9.091 -6.882 1.00 74.94 96 VAL A C 1
ATOM 776 O O . VAL A 1 96 ? 8.119 -8.998 -5.886 1.00 74.94 96 VAL A O 1
ATOM 779 N N . ASP A 1 97 ? 10.165 -9.012 -6.823 1.00 80.75 97 ASP A N 1
ATOM 780 C CA . ASP A 1 97 ? 10.918 -8.879 -5.574 1.00 80.75 97 ASP A CA 1
ATOM 781 C C . ASP A 1 97 ? 10.574 -7.569 -4.855 1.00 80.75 97 ASP A C 1
ATOM 783 O O . ASP A 1 97 ? 10.272 -7.568 -3.658 1.00 80.75 97 ASP A O 1
ATOM 787 N N . LEU A 1 98 ? 10.506 -6.453 -5.592 1.00 81.38 98 LEU A N 1
ATOM 788 C CA . LEU A 1 98 ? 10.079 -5.168 -5.035 1.00 81.38 98 LEU A CA 1
ATOM 789 C C . LEU A 1 98 ? 8.637 -5.230 -4.510 1.00 81.38 98 LEU A C 1
ATOM 791 O O . LEU A 1 98 ? 8.351 -4.793 -3.393 1.00 81.38 98 LEU A O 1
ATOM 795 N N . SER A 1 99 ? 7.727 -5.816 -5.292 1.00 80.88 99 SER A N 1
ATOM 796 C CA . SER A 1 99 ? 6.323 -5.977 -4.901 1.00 80.88 99 SER A CA 1
ATOM 797 C C . SER A 1 99 ? 6.170 -6.850 -3.655 1.00 80.88 99 SER A C 1
ATOM 799 O O . SER A 1 99 ? 5.305 -6.593 -2.815 1.00 80.88 99 SER A O 1
ATOM 801 N N . TRP A 1 100 ? 7.002 -7.882 -3.513 1.00 85.94 100 TRP A N 1
ATOM 802 C CA . TRP A 1 100 ? 7.012 -8.757 -2.347 1.00 85.94 100 TRP A CA 1
ATOM 803 C C . TRP A 1 100 ? 7.456 -8.015 -1.085 1.00 85.94 100 TRP A C 1
ATOM 805 O O . TRP A 1 100 ? 6.771 -8.077 -0.062 1.00 85.94 100 TRP A O 1
ATOM 815 N N . ILE A 1 101 ? 8.546 -7.248 -1.170 1.00 89.56 101 ILE A N 1
ATOM 816 C CA . ILE A 1 101 ? 9.043 -6.430 -0.057 1.00 89.56 101 ILE A CA 1
ATOM 817 C C . ILE A 1 101 ? 7.982 -5.413 0.379 1.00 89.56 101 ILE A C 1
ATOM 819 O O . ILE A 1 101 ? 7.687 -5.306 1.570 1.00 89.56 101 ILE A O 1
ATOM 823 N N . LEU A 1 102 ? 7.345 -4.715 -0.566 1.00 87.88 102 LEU A N 1
ATOM 824 C CA . LEU A 1 102 ? 6.282 -3.754 -0.255 1.00 87.88 102 LEU A CA 1
ATOM 825 C C . LEU A 1 102 ? 5.094 -4.415 0.454 1.00 87.88 102 LEU A C 1
ATOM 827 O O . LEU A 1 102 ? 4.591 -3.874 1.439 1.00 87.88 102 LEU A O 1
ATOM 831 N N . LYS A 1 103 ? 4.674 -5.609 0.017 1.00 88.31 103 LYS A N 1
ATOM 832 C CA . LYS A 1 103 ? 3.614 -6.374 0.694 1.00 88.31 103 LYS A CA 1
ATOM 833 C C . LYS A 1 103 ? 3.992 -6.733 2.129 1.00 88.31 103 LYS A C 1
ATOM 835 O O . LYS A 1 103 ? 3.148 -6.612 3.013 1.00 88.31 103 LYS A O 1
ATOM 840 N N . LEU A 1 104 ? 5.240 -7.136 2.377 1.00 92.94 104 LEU A N 1
ATOM 841 C CA . LEU A 1 104 ? 5.723 -7.423 3.732 1.00 92.94 104 LEU A CA 1
ATOM 842 C C . LEU A 1 104 ? 5.704 -6.175 4.622 1.00 92.94 104 LEU A C 1
ATOM 844 O O . LEU A 1 104 ? 5.281 -6.258 5.774 1.00 92.94 104 LEU A O 1
ATOM 848 N N . VAL A 1 105 ? 6.103 -5.017 4.091 1.00 94.38 105 VAL A N 1
ATOM 849 C CA . VAL A 1 105 ? 6.046 -3.743 4.825 1.00 94.38 105 VAL A CA 1
ATOM 850 C C . VAL A 1 105 ? 4.601 -3.374 5.164 1.00 94.38 105 VAL A C 1
ATOM 852 O O . VAL A 1 105 ? 4.305 -3.066 6.317 1.00 94.38 105 VAL A O 1
ATOM 855 N N . VAL A 1 106 ? 3.682 -3.463 4.198 1.00 91.62 106 VAL A N 1
ATOM 856 C CA . VAL A 1 106 ? 2.250 -3.197 4.426 1.00 91.62 106 VAL A CA 1
ATOM 857 C C . VAL A 1 106 ? 1.671 -4.153 5.469 1.00 91.62 106 VAL A C 1
ATOM 859 O O . VAL A 1 106 ? 0.947 -3.715 6.360 1.00 91.62 106 VAL A O 1
ATOM 862 N N . LEU A 1 107 ? 2.025 -5.440 5.413 1.00 92.88 107 LEU A N 1
ATOM 863 C CA . LEU A 1 107 ? 1.614 -6.434 6.405 1.00 92.88 107 LEU A CA 1
ATOM 864 C C . LEU A 1 107 ? 2.133 -6.082 7.809 1.00 92.88 107 LEU A C 1
ATOM 866 O O . LEU A 1 107 ? 1.382 -6.161 8.781 1.00 92.88 107 LEU A O 1
ATOM 870 N N . ALA A 1 108 ? 3.398 -5.672 7.924 1.00 95.50 108 ALA A N 1
ATOM 871 C CA . ALA A 1 108 ? 3.989 -5.271 9.196 1.00 95.50 108 ALA A CA 1
ATOM 872 C C . ALA A 1 108 ? 3.271 -4.047 9.785 1.00 95.50 108 ALA A C 1
ATOM 874 O O . ALA A 1 108 ? 2.895 -4.067 10.955 1.00 95.50 108 ALA A O 1
ATOM 875 N N . VAL A 1 109 ? 3.011 -3.019 8.968 1.00 94.06 109 VAL A N 1
ATOM 876 C CA . VAL A 1 109 ? 2.254 -1.823 9.379 1.00 94.06 109 VAL A CA 1
ATOM 877 C C . VAL A 1 109 ? 0.819 -2.178 9.770 1.00 94.06 109 VAL A C 1
ATOM 879 O O . VAL A 1 109 ? 0.307 -1.693 10.775 1.00 94.06 109 VAL A O 1
ATOM 882 N N . PHE A 1 110 ? 0.164 -3.062 9.022 1.00 92.31 110 PHE A N 1
ATOM 883 C CA . PHE A 1 110 ? -1.167 -3.547 9.372 1.00 92.31 110 PHE A CA 1
ATOM 884 C C . PHE A 1 110 ? -1.175 -4.219 10.753 1.00 92.31 110 PHE A C 1
ATOM 886 O O . PHE A 1 110 ? -2.045 -3.943 11.580 1.00 92.31 110 PHE A O 1
ATOM 893 N N . PHE A 1 111 ? -0.176 -5.057 11.036 1.00 92.56 111 PHE A N 1
ATOM 894 C CA . PHE A 1 111 ? -0.067 -5.746 12.318 1.00 92.56 111 PHE A CA 1
ATOM 895 C C . PHE A 1 111 ? 0.227 -4.786 13.478 1.00 92.56 111 PHE A C 1
ATOM 897 O O . PHE A 1 111 ? -0.361 -4.919 14.552 1.00 92.56 111 PHE A O 1
ATOM 904 N N . THR A 1 112 ? 1.091 -3.787 13.280 1.00 94.00 112 THR A N 1
ATOM 905 C CA . THR A 1 112 ? 1.357 -2.778 14.317 1.00 94.00 112 THR A CA 1
ATOM 906 C C . THR A 1 112 ? 0.123 -1.928 14.602 1.00 94.00 112 THR A C 1
ATOM 908 O O . THR A 1 112 ? -0.198 -1.713 15.770 1.00 94.00 112 THR A O 1
ATOM 911 N N . LEU A 1 113 ? -0.624 -1.518 13.572 1.00 91.75 113 LEU A N 1
ATOM 912 C CA . LEU A 1 113 ? -1.900 -0.816 13.734 1.00 91.75 113 LEU A CA 1
ATOM 913 C C . LEU A 1 113 ? -2.913 -1.655 14.511 1.00 91.75 113 LEU A C 1
ATOM 915 O O . LEU A 1 113 ? -3.581 -1.134 15.401 1.00 91.75 113 LEU A O 1
ATOM 919 N N . LEU A 1 114 ? -2.992 -2.956 14.224 1.00 90.94 114 LEU A N 1
ATOM 920 C CA . LEU A 1 114 ? -3.858 -3.883 14.945 1.00 90.94 114 LEU A CA 1
ATOM 921 C C . LEU A 1 114 ? -3.505 -3.924 16.433 1.00 90.94 114 LEU A C 1
ATOM 923 O O . LEU A 1 114 ? -4.398 -3.787 17.271 1.00 90.94 114 LEU A O 1
ATOM 927 N N . LEU A 1 115 ? -2.222 -4.053 16.775 1.00 90.81 115 LEU A N 1
ATOM 928 C CA . LEU A 1 115 ? -1.766 -4.059 18.167 1.00 90.81 115 LEU A CA 1
ATOM 929 C C . LEU A 1 115 ? -2.056 -2.733 18.878 1.00 90.81 115 LEU A C 1
ATOM 931 O O . LEU A 1 115 ? -2.576 -2.739 19.995 1.00 90.81 115 LEU A O 1
ATOM 935 N N . ILE A 1 116 ? -1.761 -1.604 18.230 1.00 91.25 116 ILE A N 1
ATOM 936 C CA . ILE A 1 116 ? -1.980 -0.265 18.791 1.00 91.25 116 ILE A CA 1
ATOM 937 C C . ILE A 1 116 ? -3.473 -0.024 19.026 1.00 91.25 116 ILE A C 1
ATOM 939 O O . ILE A 1 116 ? -3.867 0.346 20.134 1.00 91.25 116 ILE A O 1
ATOM 943 N N . ALA A 1 117 ? -4.311 -0.286 18.021 1.00 89.94 117 ALA A N 1
ATOM 944 C CA . ALA A 1 117 ? -5.755 -0.113 18.118 1.00 89.94 117 ALA A CA 1
ATOM 945 C C . ALA A 1 117 ? -6.357 -1.033 19.191 1.00 89.94 117 ALA A C 1
ATOM 947 O O . ALA A 1 117 ? -7.144 -0.577 20.020 1.00 89.94 117 ALA A O 1
ATOM 948 N N . SER A 1 118 ? -5.929 -2.300 19.244 1.00 89.06 118 SER A N 1
ATOM 949 C CA . SER A 1 118 ? -6.417 -3.268 20.239 1.00 89.06 118 SER A CA 1
ATOM 950 C C . SER A 1 118 ? -6.070 -2.833 21.655 1.00 89.06 118 SER A C 1
ATOM 952 O O . SER A 1 118 ? -6.896 -2.937 22.567 1.00 89.06 118 SER A O 1
ATOM 954 N N . ASN A 1 119 ? -4.846 -2.340 21.852 1.00 89.25 119 ASN A N 1
ATOM 955 C CA . ASN A 1 119 ? -4.398 -1.853 23.146 1.00 89.25 119 ASN A CA 1
ATOM 956 C C . ASN A 1 119 ? -5.171 -0.596 23.566 1.00 89.25 119 ASN A C 1
ATOM 958 O O . ASN A 1 119 ? -5.665 -0.531 24.691 1.00 89.25 119 ASN A O 1
ATOM 962 N N . SER A 1 120 ? -5.348 0.354 22.645 1.00 90.38 120 SER A N 1
ATOM 963 C CA . SER A 1 120 ? -6.114 1.580 22.878 1.00 90.38 120 SER A CA 1
ATOM 964 C C . SER A 1 120 ? -7.576 1.285 23.237 1.00 90.38 120 SER A C 1
ATOM 966 O O . SER A 1 120 ? -8.074 1.781 24.247 1.00 90.38 120 SER A O 1
ATOM 968 N N . MET A 1 121 ? -8.241 0.385 22.507 1.00 89.12 121 MET A N 1
ATOM 969 C CA . MET A 1 121 ? -9.621 -0.003 22.814 1.00 89.12 121 MET A CA 1
ATOM 970 C C . MET A 1 121 ? -9.728 -0.714 24.167 1.00 89.12 121 MET A C 1
ATOM 972 O O . MET A 1 121 ? -10.647 -0.477 24.951 1.00 89.12 121 MET A O 1
ATOM 976 N N . SER A 1 122 ? -8.745 -1.563 24.478 1.00 88.00 122 SER A N 1
ATOM 977 C CA . SER A 1 122 ? -8.672 -2.233 25.777 1.00 88.00 122 SER A CA 1
ATOM 978 C C . SER A 1 122 ? -8.473 -1.236 26.925 1.00 88.00 122 SER A C 1
ATOM 980 O O . SER A 1 122 ? -8.972 -1.473 28.024 1.00 88.00 122 SER A O 1
ATOM 982 N N . GLN A 1 123 ? -7.757 -0.132 26.699 1.00 89.00 123 GLN A N 1
ATOM 983 C CA . GLN A 1 123 ? -7.624 0.957 27.667 1.00 89.00 123 GLN A CA 1
ATOM 984 C C . GLN A 1 123 ? -8.942 1.723 27.842 1.00 89.00 123 GLN A C 1
ATOM 986 O O . GLN A 1 123 ? -9.402 1.858 28.974 1.00 89.00 123 GLN A O 1
ATOM 991 N N . SER A 1 124 ? -9.599 2.119 26.748 1.00 88.62 124 SER A N 1
ATOM 992 C CA . SER A 1 124 ? -10.886 2.832 26.790 1.00 88.62 124 SER A CA 1
ATOM 993 C C . SER A 1 124 ? -11.962 2.067 27.581 1.00 88.62 124 SER A C 1
ATOM 995 O O . SER A 1 124 ? -12.687 2.635 28.398 1.00 88.62 124 SER A O 1
ATOM 997 N N . ILE A 1 125 ? -1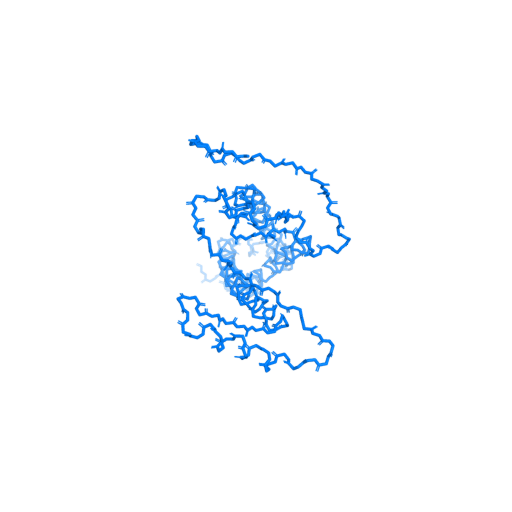2.016 0.740 27.427 1.00 85.94 125 ILE A N 1
ATOM 998 C CA . ILE A 1 125 ? -12.960 -0.100 28.181 1.00 85.94 125 ILE A CA 1
ATOM 999 C C . ILE A 1 125 ? -12.597 -0.216 29.655 1.00 85.94 125 ILE A C 1
ATOM 1001 O O . ILE A 1 125 ? -13.497 -0.283 30.490 1.00 85.94 125 ILE A O 1
ATOM 1005 N N . ARG A 1 126 ? -11.303 -0.248 29.994 1.00 85.81 126 ARG A N 1
ATOM 1006 C CA . ARG A 1 126 ? -10.868 -0.262 31.398 1.00 85.81 126 ARG A CA 1
ATOM 1007 C C . ARG A 1 126 ? -11.304 1.008 32.123 1.00 85.81 126 ARG A C 1
ATOM 1009 O O . ARG A 1 126 ? -11.758 0.910 33.257 1.00 85.81 126 ARG A O 1
ATOM 1016 N N . GLU A 1 127 ? -11.228 2.159 31.462 1.00 88.44 127 GLU A N 1
ATOM 1017 C CA . GLU A 1 127 ? -11.669 3.447 32.014 1.00 88.44 127 GLU A CA 1
ATOM 1018 C C . GLU A 1 127 ? -13.189 3.482 32.253 1.00 88.44 127 GLU A C 1
ATOM 1020 O O . GLU A 1 127 ? -13.642 3.992 33.274 1.00 88.44 127 GLU A O 1
ATOM 1025 N N . ARG A 1 128 ? -13.981 2.853 31.373 1.00 87.44 128 ARG A N 1
ATOM 1026 C CA . ARG A 1 128 ? -15.456 2.787 31.470 1.00 87.44 128 ARG A CA 1
ATOM 1027 C C . ARG A 1 128 ? -15.992 1.514 32.138 1.00 87.44 128 ARG A C 1
ATOM 1029 O O . ARG A 1 128 ? -17.190 1.230 32.099 1.00 87.44 128 ARG A O 1
ATOM 1036 N N . MET A 1 129 ? -15.132 0.712 32.765 1.00 84.06 129 MET A N 1
ATOM 1037 C CA . MET A 1 129 ? -15.500 -0.618 33.266 1.00 84.06 129 MET A CA 1
ATOM 1038 C C . MET A 1 129 ? -16.568 -0.570 34.368 1.00 84.06 129 MET A C 1
ATOM 1040 O O . MET A 1 129 ? -17.448 -1.432 34.410 1.00 84.06 129 MET A O 1
ATOM 1044 N N . ASN A 1 130 ? -16.530 0.459 35.219 1.00 83.06 130 ASN A N 1
ATOM 1045 C CA . ASN A 1 130 ? -17.532 0.680 36.265 1.00 83.06 130 ASN A CA 1
ATOM 1046 C C . ASN A 1 130 ? -18.911 1.004 35.674 1.00 83.06 130 ASN A C 1
ATOM 1048 O O . ASN A 1 130 ? -19.916 0.455 36.119 1.00 83.06 130 ASN A O 1
ATOM 1052 N N . GLU A 1 131 ? -18.965 1.821 34.623 1.00 86.31 131 GLU A N 1
ATOM 1053 C CA . GLU A 1 131 ? -20.212 2.155 33.923 1.00 86.31 131 GLU A CA 1
ATOM 1054 C C . GLU A 1 131 ? -20.824 0.912 33.261 1.00 86.31 131 GLU A C 1
ATOM 1056 O O . GLU A 1 131 ? -22.022 0.650 33.383 1.00 86.31 131 GLU A O 1
ATOM 1061 N N . LEU A 1 132 ? -19.985 0.085 32.625 1.00 84.25 132 LEU A N 1
ATOM 1062 C CA . LEU A 1 132 ? -20.396 -1.191 32.032 1.00 84.25 132 LEU A CA 1
ATOM 1063 C C . LEU A 1 132 ? -20.916 -2.180 33.086 1.00 84.25 132 LEU A C 1
ATOM 1065 O O . LEU A 1 132 ? -21.875 -2.909 32.823 1.00 84.25 132 LEU A O 1
ATOM 1069 N N . ALA A 1 133 ? -20.317 -2.203 34.280 1.00 81.44 133 ALA A N 1
ATOM 1070 C CA . ALA A 1 133 ? -20.777 -3.033 35.390 1.00 81.44 133 ALA A CA 1
ATOM 1071 C C . ALA A 1 133 ? -22.156 -2.590 35.912 1.00 81.44 133 ALA A C 1
ATOM 1073 O O . ALA A 1 133 ? -23.006 -3.445 36.165 1.00 81.44 133 ALA A O 1
ATOM 1074 N N . VAL A 1 134 ? -22.408 -1.278 35.995 1.00 85.50 134 VAL A N 1
ATOM 1075 C CA . VAL A 1 134 ? -23.724 -0.717 36.353 1.00 85.50 134 VAL A CA 1
ATOM 1076 C C . VAL A 1 134 ? -24.770 -1.030 35.278 1.00 85.50 134 VAL A C 1
ATOM 1078 O O . VAL A 1 134 ? -25.867 -1.481 35.590 1.00 85.50 134 VAL A O 1
ATOM 1081 N N . MET A 1 135 ? -24.442 -0.891 33.992 1.00 86.00 135 MET A N 1
ATOM 1082 C CA . MET A 1 135 ? -25.367 -1.293 32.922 1.00 86.00 135 MET A CA 1
ATOM 1083 C C . MET A 1 135 ? -25.697 -2.791 32.977 1.00 86.00 135 MET A C 1
ATOM 1085 O O . MET A 1 135 ? -26.845 -3.191 32.771 1.00 86.00 135 MET A O 1
ATOM 1089 N N . LYS A 1 136 ? -24.709 -3.633 33.301 1.00 82.69 136 LYS A N 1
ATOM 1090 C CA . LYS A 1 136 ? -24.909 -5.078 33.464 1.00 82.69 136 LYS A CA 1
ATOM 1091 C C . LYS A 1 136 ? -25.802 -5.402 34.669 1.00 82.69 136 LYS A C 1
ATOM 1093 O O . LYS A 1 136 ? -26.607 -6.324 34.569 1.00 82.69 136 LYS A O 1
ATOM 1098 N N . SER A 1 137 ? -25.715 -4.647 35.771 1.00 84.00 137 SER A N 1
ATOM 1099 C CA . SER A 1 137 ? -26.606 -4.825 36.931 1.00 84.00 137 SER A CA 1
ATOM 1100 C C . SER A 1 137 ? -28.042 -4.361 36.660 1.00 84.00 137 SER A C 1
ATOM 1102 O O . SER A 1 137 ? -28.976 -4.950 37.196 1.00 84.00 137 SER A O 1
ATOM 1104 N N . LEU A 1 138 ? -28.233 -3.395 35.755 1.00 85.56 138 LEU A N 1
ATOM 1105 C CA . LEU A 1 138 ? -29.545 -2.973 35.243 1.00 85.56 138 LEU A CA 1
ATOM 1106 C C . LEU A 1 138 ? -30.173 -3.970 34.246 1.00 85.56 138 LEU A C 1
ATOM 1108 O O . LEU A 1 138 ? -31.270 -3.731 33.745 1.00 85.56 138 LEU A O 1
ATOM 1112 N N . GLY A 1 139 ? -29.505 -5.091 33.951 1.00 84.12 139 GLY A N 1
ATOM 1113 C CA . GLY A 1 139 ? -30.041 -6.168 33.112 1.00 84.12 139 GLY A CA 1
ATOM 1114 C C . GLY A 1 139 ? -29.613 -6.126 31.643 1.00 84.12 139 GLY A C 1
ATOM 1115 O O . GLY A 1 139 ? -30.138 -6.892 30.831 1.00 84.12 139 GLY A O 1
ATOM 1116 N N . PHE A 1 140 ? -28.647 -5.282 31.261 1.00 84.75 140 PHE A N 1
ATOM 1117 C CA . PHE A 1 140 ? -28.097 -5.330 29.905 1.00 84.75 140 PHE A CA 1
ATOM 1118 C C . PHE A 1 140 ? -27.270 -6.604 29.683 1.00 84.75 140 PHE A C 1
ATOM 1120 O O . PHE A 1 140 ? -26.344 -6.925 30.428 1.00 84.75 140 PHE A O 1
ATOM 1127 N N . SER A 1 141 ? -27.567 -7.317 28.594 1.00 85.12 141 SER A N 1
ATOM 1128 C CA . SER A 1 141 ? -26.789 -8.483 28.164 1.00 85.12 141 SER A CA 1
ATOM 1129 C C . SER A 1 141 ? -25.378 -8.080 27.722 1.00 85.12 141 SER A C 1
ATOM 1131 O O . SER A 1 141 ? -25.226 -7.095 26.993 1.00 85.12 141 SER A O 1
ATOM 1133 N N . SER A 1 142 ? -24.368 -8.900 28.030 1.00 81.12 142 SER A N 1
ATOM 1134 C CA . SER A 1 142 ? -22.982 -8.694 27.577 1.00 81.12 142 SER A CA 1
ATOM 1135 C C . SER A 1 142 ? -22.848 -8.531 26.057 1.00 81.12 142 SER A C 1
ATOM 1137 O O . SER A 1 142 ? -22.010 -7.756 25.612 1.00 81.12 142 SER A O 1
ATOM 1139 N N . GLY A 1 143 ? -23.711 -9.176 25.262 1.00 84.31 143 GLY A N 1
ATOM 1140 C CA . GLY A 1 143 ? -23.712 -9.033 23.802 1.00 84.31 143 GLY A CA 1
ATOM 1141 C C . GLY A 1 143 ? -24.034 -7.613 23.319 1.00 84.31 143 GLY A C 1
ATOM 1142 O O . GLY A 1 143 ? -23.362 -7.115 22.424 1.00 84.31 143 GLY A O 1
ATOM 1143 N N . LYS A 1 144 ? -24.999 -6.923 23.946 1.00 86.81 144 LYS A N 1
ATOM 1144 C CA . LYS A 1 144 ? -25.341 -5.526 23.603 1.00 86.81 144 LYS A CA 1
ATOM 1145 C C . LYS A 1 144 ? -24.201 -4.559 23.932 1.00 86.81 144 LYS A C 1
ATOM 1147 O O . LYS A 1 144 ? -23.925 -3.656 23.151 1.00 86.81 144 LYS A O 1
ATOM 1152 N N . LEU A 1 145 ? -23.516 -4.782 25.056 1.00 86.00 145 LEU A N 1
ATOM 1153 C CA . LEU A 1 145 ? -22.352 -3.982 25.448 1.00 86.00 145 LEU A CA 1
ATOM 1154 C C . LEU A 1 145 ? -21.193 -4.172 24.458 1.00 86.00 145 LEU A C 1
ATOM 1156 O O . LEU A 1 145 ? -20.596 -3.198 24.010 1.00 86.00 145 LEU A O 1
ATOM 1160 N N . ILE A 1 146 ? -20.927 -5.417 24.054 1.00 85.75 146 ILE A N 1
ATOM 1161 C CA . ILE A 1 146 ? -19.896 -5.731 23.055 1.00 85.75 146 ILE A CA 1
ATOM 1162 C C . ILE A 1 146 ? -20.260 -5.146 21.686 1.00 85.75 146 ILE A C 1
ATOM 1164 O O . ILE A 1 146 ? -19.392 -4.585 21.027 1.00 85.75 146 ILE A O 1
ATOM 1168 N N . ALA A 1 147 ? -21.528 -5.210 21.273 1.00 88.25 147 ALA A N 1
ATOM 1169 C CA . ALA A 1 147 ? -21.977 -4.606 20.019 1.00 88.25 147 ALA A CA 1
ATOM 1170 C C . ALA A 1 147 ? -21.761 -3.082 20.000 1.00 88.25 147 ALA A C 1
ATOM 1172 O O . ALA A 1 147 ? -21.304 -2.545 18.995 1.00 88.25 147 ALA A O 1
ATOM 1173 N N . SER A 1 148 ? -22.021 -2.392 21.117 1.00 87.62 148 SER A N 1
ATOM 1174 C CA . SER A 1 148 ? -21.755 -0.952 21.241 1.00 87.62 148 SER A CA 1
ATOM 1175 C C . SER A 1 148 ? -20.269 -0.625 21.074 1.00 87.62 148 SER A C 1
ATOM 1177 O O . SER A 1 148 ? -19.917 0.297 20.345 1.00 87.62 148 SER A O 1
ATOM 1179 N N . VAL A 1 149 ? -19.398 -1.417 21.703 1.00 87.12 149 VAL A N 1
ATOM 1180 C CA . VAL A 1 149 ? -17.935 -1.298 21.587 1.00 87.12 149 VAL A CA 1
ATOM 1181 C C . VAL A 1 149 ? -17.467 -1.532 20.150 1.00 87.12 149 VAL A C 1
ATOM 1183 O O . VAL A 1 149 ? -16.645 -0.778 19.636 1.00 87.12 149 VAL A O 1
ATOM 1186 N N . TYR A 1 150 ? -18.013 -2.548 19.479 1.00 87.81 150 TYR A N 1
ATOM 1187 C CA . TYR A 1 150 ? -17.717 -2.818 18.071 1.00 87.81 150 TYR A CA 1
ATOM 1188 C C . TYR A 1 150 ? -18.112 -1.646 17.172 1.00 87.81 150 TYR A C 1
ATOM 1190 O O . TYR A 1 150 ? -17.351 -1.285 16.281 1.00 87.81 150 TYR A O 1
ATOM 1198 N N . MET A 1 151 ? -19.273 -1.032 17.414 1.00 89.75 151 MET A N 1
ATOM 1199 C CA . MET A 1 151 ? -19.721 0.135 16.652 1.00 89.75 151 MET A CA 1
ATOM 1200 C C . MET A 1 151 ? -18.819 1.353 16.876 1.00 89.75 151 MET A C 1
ATOM 1202 O O . MET A 1 151 ? -18.472 2.028 15.911 1.00 89.75 151 MET A O 1
ATOM 1206 N N . GLU A 1 152 ? -18.393 1.614 18.115 1.00 88.75 152 GLU A N 1
ATOM 1207 C CA . GLU A 1 152 ? -17.454 2.701 18.435 1.00 88.75 152 GLU A CA 1
ATOM 1208 C C . GLU A 1 152 ? -16.105 2.494 17.726 1.00 88.75 152 GLU A C 1
ATOM 1210 O O . GLU A 1 152 ? -15.613 3.395 17.046 1.00 88.75 152 GLU A O 1
ATOM 1215 N N . ALA A 1 153 ? -15.552 1.280 17.788 1.00 88.69 153 ALA A N 1
ATOM 1216 C CA . ALA A 1 153 ? -14.309 0.943 17.099 1.00 88.69 153 ALA A CA 1
ATOM 1217 C C . ALA A 1 153 ? -14.435 1.049 15.572 1.00 88.69 153 ALA A C 1
ATOM 1219 O O . ALA A 1 153 ? -13.547 1.592 14.913 1.00 88.69 153 ALA A O 1
ATOM 1220 N N . LEU A 1 154 ? -15.542 0.563 15.002 1.00 89.12 154 LEU A N 1
ATOM 1221 C CA . LEU A 1 154 ? -15.792 0.617 13.563 1.00 89.12 154 LEU A CA 1
ATOM 1222 C C . LEU A 1 154 ? -15.880 2.068 13.080 1.00 89.12 154 LEU A C 1
ATOM 1224 O O . LEU A 1 154 ? -15.286 2.391 12.056 1.00 89.12 154 LEU A O 1
ATOM 1228 N N . LEU A 1 155 ? -16.528 2.957 13.839 1.00 90.31 155 LEU A N 1
ATOM 1229 C CA . LEU A 1 155 ? -16.578 4.386 13.522 1.00 90.31 155 LEU A CA 1
ATOM 1230 C C . LEU A 1 155 ? -15.187 5.029 13.524 1.00 90.31 155 LEU A C 1
ATOM 1232 O O . LEU A 1 155 ? -14.842 5.725 12.572 1.00 90.31 155 LEU A O 1
ATOM 1236 N N . ILE A 1 156 ? -14.368 4.768 14.546 1.00 90.06 156 ILE A N 1
ATOM 1237 C CA . ILE A 1 156 ? -13.007 5.325 14.635 1.00 90.06 156 ILE A CA 1
ATOM 1238 C C . ILE A 1 156 ? -12.153 4.847 13.457 1.00 90.06 156 ILE A C 1
ATOM 1240 O O . ILE A 1 156 ? -11.492 5.649 12.794 1.00 90.06 156 ILE A O 1
ATOM 1244 N N . ILE A 1 157 ? -12.194 3.546 13.162 1.00 89.88 157 ILE A N 1
ATOM 1245 C CA . ILE A 1 157 ? -11.434 2.961 12.055 1.00 89.88 157 ILE A CA 1
ATOM 1246 C C . ILE A 1 157 ? -11.938 3.503 10.717 1.00 89.88 157 ILE A C 1
ATOM 1248 O O . ILE A 1 157 ? -11.126 3.822 9.855 1.00 89.88 157 ILE A O 1
ATOM 1252 N N . PHE A 1 158 ? -13.251 3.649 10.540 1.00 90.12 158 PHE A N 1
ATOM 1253 C CA . PHE A 1 158 ? -13.830 4.193 9.315 1.00 90.12 158 PHE A CA 1
ATOM 1254 C C . PHE A 1 158 ? -13.395 5.640 9.073 1.00 90.12 158 PHE A C 1
ATOM 1256 O O . PHE A 1 158 ? -13.000 5.979 7.962 1.00 90.12 158 PHE A O 1
ATOM 1263 N N . VAL A 1 159 ? -13.390 6.483 10.109 1.00 92.19 159 VAL A N 1
ATOM 1264 C CA . VAL A 1 159 ? -12.908 7.870 10.008 1.00 92.19 159 VAL A CA 1
ATOM 1265 C C . VAL A 1 159 ? -11.408 7.908 9.694 1.00 92.19 159 VAL A C 1
ATOM 1267 O O . VAL A 1 159 ? -10.978 8.659 8.813 1.00 92.19 159 VAL A O 1
ATOM 1270 N N . GLY A 1 160 ? -10.605 7.062 10.346 1.00 90.62 160 GLY A N 1
ATOM 1271 C CA . GLY A 1 160 ? -9.174 6.931 10.054 1.00 90.62 160 GLY A CA 1
ATOM 1272 C C . GLY A 1 160 ? -8.905 6.456 8.622 1.00 90.62 160 GLY A C 1
ATOM 1273 O O . GLY A 1 160 ? -8.060 7.005 7.921 1.00 90.62 160 GLY A O 1
ATOM 1274 N N . ALA A 1 161 ? -9.676 5.484 8.145 1.00 89.69 161 ALA A N 1
ATOM 1275 C CA . ALA A 1 161 ? -9.580 4.978 6.786 1.00 89.69 161 ALA A CA 1
ATOM 1276 C C . AL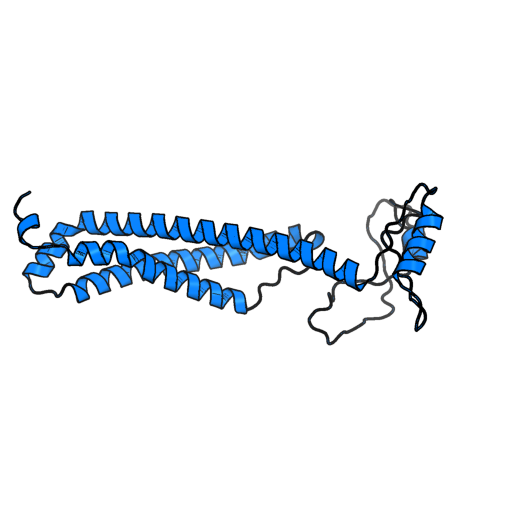A A 1 161 ? -10.006 6.015 5.743 1.00 89.69 161 ALA A C 1
ATOM 1278 O O . ALA A 1 161 ? -9.295 6.223 4.765 1.00 89.69 161 ALA A O 1
ATOM 1279 N N . ALA A 1 162 ? -11.138 6.688 5.954 1.00 90.56 162 ALA A N 1
ATOM 1280 C CA . ALA A 1 162 ? -11.639 7.714 5.046 1.00 90.56 162 ALA A CA 1
ATOM 1281 C C . ALA A 1 162 ? -10.645 8.876 4.919 1.00 90.56 162 ALA A C 1
ATOM 1283 O O . ALA A 1 162 ? -10.326 9.300 3.810 1.00 90.56 162 ALA A O 1
ATOM 1284 N N . SER A 1 163 ? -10.100 9.346 6.044 1.00 92.31 163 SER A N 1
ATOM 1285 C CA . SER A 1 163 ? -9.062 10.383 6.045 1.00 92.31 163 SER A CA 1
ATOM 1286 C C . SER A 1 163 ? -7.763 9.907 5.387 1.00 92.31 163 SER A C 1
ATOM 1288 O O . SER A 1 163 ? -7.200 10.638 4.577 1.00 92.31 163 SER A O 1
ATOM 1290 N N . GLY A 1 164 ? -7.324 8.671 5.641 1.00 90.19 164 GLY A N 1
ATOM 1291 C CA . GLY A 1 164 ? -6.160 8.078 4.980 1.00 90.19 164 GLY A CA 1
ATOM 1292 C C . GLY A 1 164 ? -6.322 7.959 3.461 1.00 90.19 164 GLY A C 1
ATOM 1293 O O . GLY A 1 164 ? -5.410 8.324 2.722 1.00 90.19 164 GLY A O 1
ATOM 1294 N N . VAL A 1 165 ? -7.490 7.515 2.984 1.00 87.12 165 VAL A N 1
ATOM 1295 C CA . VAL A 1 165 ? -7.805 7.432 1.546 1.00 87.12 165 VAL A CA 1
ATOM 1296 C C . VAL A 1 165 ? -7.829 8.819 0.912 1.00 87.12 165 VAL A C 1
ATOM 1298 O O . VAL A 1 165 ? -7.288 8.986 -0.177 1.00 87.12 165 VAL A O 1
ATOM 1301 N N . LEU A 1 166 ? -8.398 9.820 1.589 1.00 88.38 166 LEU A N 1
ATOM 1302 C CA . LEU A 1 166 ? -8.378 11.202 1.109 1.00 88.38 166 LEU A CA 1
ATOM 1303 C C . LEU A 1 166 ? -6.945 11.728 0.991 1.00 88.38 166 LEU A C 1
ATOM 1305 O O . LEU A 1 166 ? -6.567 12.228 -0.064 1.00 88.38 166 LEU A O 1
ATOM 1309 N N . ILE A 1 167 ? -6.124 11.565 2.033 1.00 90.06 167 ILE A N 1
ATOM 1310 C CA . ILE A 1 167 ? -4.716 11.990 2.016 1.00 90.06 167 ILE A CA 1
ATOM 1311 C C . ILE A 1 167 ? -3.951 11.279 0.898 1.00 90.06 167 ILE A C 1
ATOM 1313 O O . ILE A 1 167 ? -3.190 11.921 0.175 1.00 90.06 167 ILE A O 1
ATOM 1317 N N . ALA A 1 168 ? -4.168 9.973 0.726 1.00 85.44 168 ALA A N 1
ATOM 1318 C CA . ALA A 1 168 ? -3.552 9.210 -0.348 1.00 85.44 168 ALA A CA 1
ATOM 1319 C C . ALA A 1 168 ? -3.981 9.741 -1.720 1.00 85.44 168 ALA A C 1
ATOM 1321 O O . ALA A 1 168 ? -3.116 9.973 -2.554 1.00 85.44 168 ALA A O 1
ATOM 1322 N N . ALA A 1 169 ? -5.273 9.998 -1.940 1.00 81.88 169 ALA A N 1
ATOM 1323 C CA . ALA A 1 169 ? -5.778 10.528 -3.205 1.00 81.88 169 ALA A CA 1
ATOM 1324 C C . ALA A 1 169 ? -5.083 11.844 -3.595 1.00 81.88 169 ALA A C 1
ATOM 1326 O O . ALA A 1 169 ? -4.578 11.952 -4.706 1.00 81.88 169 ALA A O 1
ATOM 1327 N N . PHE A 1 170 ? -4.959 12.796 -2.665 1.00 82.94 170 PHE A N 1
ATOM 1328 C CA . PHE A 1 170 ? -4.258 14.059 -2.931 1.00 82.94 170 PHE A CA 1
ATOM 1329 C C . PHE A 1 170 ? -2.735 13.895 -3.057 1.00 82.94 170 PHE A C 1
ATOM 1331 O O . PHE A 1 170 ? -2.092 14.582 -3.849 1.00 82.94 170 PHE A O 1
ATOM 1338 N N . GLY A 1 171 ? -2.135 12.998 -2.270 1.00 81.31 171 GLY A N 1
ATOM 1339 C CA . GLY A 1 171 ? -0.695 12.749 -2.301 1.00 81.31 171 GLY A CA 1
ATOM 1340 C C . GLY A 1 171 ? -0.241 12.026 -3.569 1.00 81.31 171 GLY A C 1
ATOM 1341 O O . GLY A 1 171 ? 0.858 12.280 -4.061 1.00 81.31 171 GLY A O 1
ATOM 1342 N N . LEU A 1 172 ? -1.086 11.154 -4.121 1.00 77.31 172 LEU A N 1
ATOM 1343 C CA . LEU A 1 172 ? -0.783 10.367 -5.312 1.00 77.31 172 LEU A CA 1
ATOM 1344 C C . LEU A 1 172 ? -0.578 11.239 -6.541 1.00 77.31 172 LEU A C 1
ATOM 1346 O O . LEU A 1 172 ? 0.365 10.976 -7.278 1.00 77.31 172 LEU A O 1
ATOM 1350 N N . ASP A 1 173 ? -1.367 12.296 -6.728 1.00 75.56 173 ASP A N 1
ATOM 1351 C CA . ASP A 1 173 ? -1.193 13.209 -7.864 1.00 75.56 173 ASP A CA 1
ATOM 1352 C C . ASP A 1 173 ? 0.195 13.870 -7.843 1.00 75.56 173 ASP A C 1
ATOM 1354 O O . ASP A 1 173 ? 0.882 13.961 -8.864 1.00 75.56 173 ASP A O 1
ATOM 1358 N N . VAL A 1 174 ? 0.655 14.274 -6.655 1.00 7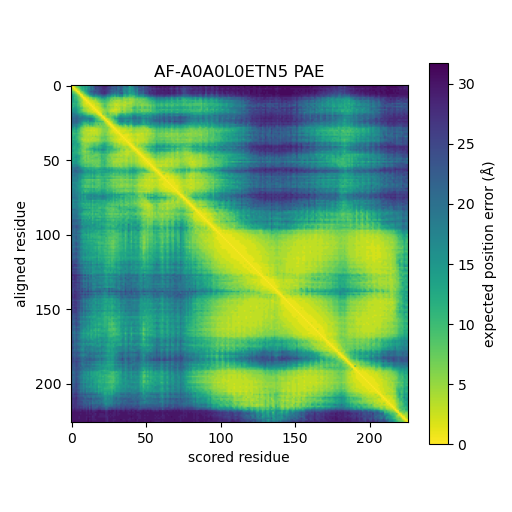7.19 174 VAL A N 1
ATOM 1359 C CA . VAL A 1 174 ? 1.976 14.891 -6.460 1.00 77.19 174 VAL A CA 1
ATOM 1360 C C . VAL A 1 174 ? 3.099 13.873 -6.660 1.00 77.19 174 VAL A C 1
ATOM 1362 O O . VAL A 1 174 ? 4.115 14.173 -7.293 1.00 77.19 174 VAL A O 1
ATOM 1365 N N . VAL A 1 175 ? 2.928 12.662 -6.123 1.00 76.38 175 VAL A N 1
ATOM 1366 C CA . VAL A 1 175 ? 3.916 11.583 -6.240 1.00 76.38 175 VAL A CA 1
ATOM 1367 C C . VAL A 1 175 ? 4.020 11.105 -7.685 1.00 76.38 175 VAL A C 1
ATOM 1369 O O . VAL A 1 175 ? 5.135 10.975 -8.184 1.00 76.38 175 VAL A O 1
ATOM 1372 N N . GLN A 1 176 ? 2.900 10.909 -8.384 1.00 71.50 176 GLN A N 1
ATOM 1373 C CA . GLN A 1 176 ? 2.881 10.490 -9.786 1.00 71.50 176 GLN A CA 1
ATOM 1374 C C . GLN A 1 176 ? 3.624 11.489 -10.669 1.00 71.50 176 GLN A C 1
ATOM 1376 O O . GLN A 1 176 ? 4.478 11.074 -11.442 1.00 71.50 176 GLN A O 1
ATOM 1381 N N . GLN A 1 177 ? 3.406 12.797 -10.508 1.00 70.19 177 GLN A N 1
ATOM 1382 C CA . GLN A 1 177 ? 4.121 13.801 -11.307 1.00 70.19 177 GLN A CA 1
ATOM 1383 C C . GLN A 1 177 ? 5.644 13.762 -11.113 1.00 70.19 177 GLN A C 1
ATOM 1385 O O . GLN A 1 177 ? 6.389 14.028 -12.054 1.00 70.19 177 GLN A O 1
ATOM 1390 N N . LYS A 1 178 ? 6.125 13.433 -9.907 1.00 71.38 178 LYS A N 1
ATOM 1391 C CA . LYS A 1 178 ? 7.567 13.387 -9.609 1.00 71.38 178 LYS A CA 1
ATOM 1392 C C . LYS A 1 178 ? 8.217 12.032 -9.888 1.00 71.38 178 LYS A C 1
ATOM 1394 O O . LYS A 1 178 ? 9.409 12.000 -10.181 1.00 71.38 178 LYS A O 1
ATOM 1399 N N . LEU A 1 179 ? 7.470 10.932 -9.782 1.00 68.31 179 LEU A N 1
ATOM 1400 C CA . LEU A 1 179 ? 7.978 9.566 -9.953 1.00 68.31 179 LEU A CA 1
ATOM 1401 C C . LEU A 1 179 ? 7.608 8.930 -11.301 1.00 68.31 179 LEU A C 1
ATOM 1403 O O . LEU A 1 179 ? 8.140 7.863 -11.594 1.00 68.31 179 LEU A O 1
ATOM 1407 N N . ALA A 1 180 ? 6.778 9.563 -12.140 1.00 60.78 180 ALA A N 1
ATOM 1408 C CA . ALA A 1 180 ? 6.393 9.038 -13.459 1.00 60.78 180 ALA A CA 1
ATOM 1409 C C . ALA A 1 180 ? 7.600 8.669 -14.339 1.00 60.78 180 ALA A C 1
ATOM 1411 O O . ALA A 1 180 ? 7.534 7.704 -15.094 1.00 60.78 180 ALA A O 1
ATOM 1412 N N . THR A 1 181 ? 8.719 9.386 -14.200 1.00 56.62 181 THR A N 1
ATOM 1413 C CA . THR A 1 181 ? 9.960 9.117 -14.941 1.00 56.62 181 THR A CA 1
ATOM 1414 C C . THR A 1 181 ? 10.694 7.856 -14.465 1.00 56.62 181 THR A C 1
ATOM 1416 O O . THR A 1 181 ? 11.420 7.249 -15.244 1.00 56.62 181 THR A O 1
ATOM 1419 N N . PHE A 1 182 ? 10.524 7.452 -13.200 1.00 56.44 182 PHE A N 1
ATOM 1420 C CA . PHE A 1 182 ? 11.240 6.320 -12.589 1.00 56.44 182 PHE A CA 1
ATOM 1421 C C . PHE A 1 182 ? 10.378 5.061 -12.436 1.00 56.44 182 PHE A C 1
ATOM 1423 O O . PHE A 1 182 ? 10.910 3.955 -12.449 1.00 56.44 182 PHE A O 1
ATOM 1430 N N . LEU A 1 183 ? 9.061 5.216 -12.282 1.00 58.53 183 LEU A N 1
ATOM 1431 C CA . LEU A 1 183 ? 8.099 4.122 -12.124 1.00 58.53 183 LEU A CA 1
ATOM 1432 C C . LEU A 1 183 ? 6.883 4.356 -13.040 1.00 58.53 183 LEU A C 1
ATOM 1434 O O . LEU A 1 183 ? 5.786 4.645 -12.548 1.00 58.53 183 LEU A O 1
ATOM 1438 N N . PRO A 1 184 ? 7.058 4.269 -14.373 1.00 51.78 184 PRO A N 1
ATOM 1439 C CA . PRO A 1 184 ? 5.937 4.332 -15.301 1.00 51.78 184 PRO A CA 1
ATOM 1440 C C . PRO A 1 184 ? 4.990 3.157 -15.024 1.00 51.78 184 PRO A C 1
ATOM 1442 O O . PRO A 1 184 ? 5.402 1.999 -15.059 1.00 51.78 184 PRO A O 1
ATOM 1445 N N . GLY A 1 185 ? 3.724 3.455 -14.717 1.00 56.31 185 GLY A N 1
ATOM 1446 C CA . GLY A 1 185 ? 2.686 2.436 -14.516 1.00 56.31 185 GLY A CA 1
ATOM 1447 C C . GLY A 1 185 ? 2.113 2.294 -13.102 1.00 56.31 185 GLY A C 1
ATOM 1448 O O . GLY A 1 185 ? 1.410 1.314 -12.854 1.00 56.31 185 GLY A O 1
ATOM 1449 N N . ILE A 1 186 ? 2.329 3.240 -12.174 1.00 58.69 186 ILE A N 1
ATOM 1450 C CA . ILE A 1 186 ? 1.542 3.277 -10.923 1.00 58.69 186 ILE A CA 1
ATOM 1451 C C . ILE A 1 186 ? 0.105 3.709 -11.245 1.00 58.69 186 ILE A C 1
ATOM 1453 O O . ILE A 1 186 ? -0.283 4.863 -11.076 1.00 58.69 186 ILE A O 1
ATOM 1457 N N . HIS A 1 187 ? -0.698 2.756 -11.702 1.00 60.84 187 HIS A N 1
ATOM 1458 C CA . HIS A 1 187 ? -2.139 2.897 -11.814 1.00 60.84 187 HIS A CA 1
ATOM 1459 C C . HIS A 1 187 ? -2.794 2.111 -10.685 1.00 60.84 187 HIS A C 1
ATOM 1461 O O . HIS A 1 187 ? -2.570 0.910 -10.516 1.00 60.84 187 HIS A O 1
ATOM 1467 N N . ILE A 1 188 ? -3.617 2.792 -9.886 1.00 66.44 188 ILE A N 1
ATOM 1468 C CA . ILE A 1 188 ? -4.399 2.121 -8.852 1.00 66.44 188 ILE A CA 1
ATOM 1469 C C . ILE A 1 188 ? -5.529 1.373 -9.542 1.00 66.44 188 ILE A C 1
ATOM 1471 O O . ILE A 1 188 ? -6.549 1.942 -9.920 1.00 66.44 188 ILE A O 1
ATOM 1475 N N . GLN A 1 189 ? -5.327 0.072 -9.712 1.00 72.12 189 GLN A N 1
ATOM 1476 C CA . GLN A 1 189 ? -6.372 -0.814 -10.188 1.00 72.12 189 GLN A CA 1
ATOM 1477 C C . GLN A 1 189 ? -7.530 -0.855 -9.177 1.00 72.12 189 GLN A C 1
ATOM 1479 O O . GLN A 1 189 ? -7.311 -0.850 -7.963 1.00 72.12 189 GLN A O 1
ATOM 1484 N N . ALA A 1 190 ? -8.769 -0.943 -9.673 1.00 75.31 190 ALA A N 1
ATOM 1485 C CA . ALA A 1 190 ? -9.976 -0.984 -8.839 1.00 75.31 190 ALA A CA 1
ATOM 1486 C C . ALA A 1 190 ? -9.951 -2.106 -7.773 1.00 75.31 190 ALA A C 1
ATOM 1488 O O . ALA A 1 190 ? -10.537 -1.971 -6.699 1.00 75.31 190 ALA A O 1
ATOM 1489 N N . SER A 1 191 ? -9.219 -3.190 -8.048 1.00 77.75 191 SER A N 1
ATOM 1490 C CA . SER A 1 191 ? -8.977 -4.316 -7.138 1.00 77.75 191 SER A CA 1
ATOM 1491 C C . SER A 1 191 ? -8.348 -3.896 -5.801 1.00 77.75 191 SER A C 1
ATOM 1493 O O . SER A 1 191 ? -8.681 -4.478 -4.766 1.00 77.75 191 SER A O 1
ATOM 1495 N N . HIS A 1 192 ? -7.499 -2.863 -5.781 1.00 81.12 192 HIS A N 1
ATOM 1496 C CA . HIS A 1 192 ? -6.841 -2.396 -4.558 1.00 81.12 192 HIS A CA 1
ATOM 1497 C C . HIS A 1 192 ? -7.815 -1.733 -3.575 1.00 81.12 192 HIS A C 1
ATOM 1499 O O . HIS A 1 192 ? -7.665 -1.897 -2.365 1.00 81.12 192 HIS A O 1
ATOM 1505 N N . TYR A 1 193 ? -8.863 -1.055 -4.056 1.00 82.94 193 TYR A N 1
ATOM 1506 C CA . TYR A 1 193 ? -9.878 -0.469 -3.171 1.00 82.94 193 TYR A CA 1
ATOM 1507 C C . TYR A 1 193 ? -10.650 -1.545 -2.404 1.00 82.94 193 TYR A C 1
ATOM 1509 O O . TYR A 1 193 ? -10.911 -1.389 -1.212 1.00 82.94 193 TYR A O 1
ATOM 1517 N N . VAL A 1 194 ? -10.952 -2.672 -3.055 1.00 87.00 194 VAL A N 1
ATOM 1518 C CA . VAL A 1 194 ? -11.605 -3.813 -2.397 1.00 87.00 194 VAL A CA 1
ATOM 1519 C C . VAL A 1 194 ? -10.702 -4.393 -1.307 1.00 87.00 194 VAL A C 1
ATOM 1521 O O . VAL A 1 194 ? -11.170 -4.650 -0.199 1.00 87.00 194 VAL A O 1
ATOM 1524 N N . GLN A 1 195 ? -9.401 -4.542 -1.576 1.00 86.75 195 GLN A N 1
ATOM 1525 C CA . GLN A 1 195 ? -8.436 -5.017 -0.577 1.00 86.75 195 GLN A CA 1
ATOM 1526 C C . GLN A 1 195 ? -8.358 -4.090 0.642 1.00 86.75 195 GLN A C 1
ATOM 1528 O O . GLN A 1 195 ? -8.335 -4.580 1.771 1.00 86.75 195 GLN A O 1
ATOM 1533 N N . ILE A 1 196 ? -8.386 -2.770 0.434 1.00 85.75 196 ILE A N 1
ATOM 1534 C CA . ILE A 1 196 ? -8.405 -1.780 1.520 1.00 85.75 196 ILE A CA 1
ATOM 1535 C C . ILE A 1 196 ? -9.662 -1.945 2.381 1.00 85.75 196 ILE A C 1
ATOM 1537 O O . ILE A 1 196 ? -9.559 -2.017 3.604 1.00 85.75 196 ILE A O 1
ATOM 1541 N N . VAL A 1 197 ? -10.843 -2.071 1.766 1.00 87.50 197 VAL A N 1
ATOM 1542 C CA . VAL A 1 197 ? -12.106 -2.282 2.498 1.00 87.50 197 VAL A CA 1
ATOM 1543 C C . VAL A 1 197 ? -12.060 -3.572 3.320 1.00 87.50 197 VAL A C 1
ATOM 1545 O O . VAL A 1 197 ? -12.447 -3.571 4.489 1.00 87.50 197 VAL A O 1
ATOM 1548 N N . VAL A 1 198 ? -11.533 -4.658 2.749 1.00 90.62 198 VAL A N 1
ATOM 1549 C CA . VAL A 1 198 ? -11.355 -5.933 3.461 1.00 90.62 198 VAL A CA 1
ATOM 1550 C C . VAL A 1 198 ? -10.374 -5.783 4.631 1.00 90.62 198 VAL A C 1
ATOM 1552 O O . VAL A 1 198 ? -10.647 -6.275 5.729 1.00 90.62 198 VAL A O 1
ATOM 1555 N N . MET A 1 199 ? -9.260 -5.070 4.447 1.00 89.56 199 MET A N 1
ATOM 1556 C CA . MET A 1 199 ? -8.307 -4.777 5.525 1.00 89.56 199 MET A CA 1
ATOM 1557 C C . MET A 1 199 ? -8.944 -3.954 6.649 1.00 89.56 199 MET A C 1
ATOM 1559 O O . MET A 1 199 ? -8.771 -4.281 7.816 1.00 89.56 199 MET A O 1
ATOM 1563 N N . ILE A 1 200 ? -9.736 -2.936 6.324 1.00 89.00 200 ILE A N 1
ATOM 1564 C CA . ILE A 1 200 ? -10.446 -2.109 7.310 1.00 89.00 200 ILE A CA 1
ATOM 1565 C C . ILE A 1 200 ? -11.428 -2.946 8.133 1.00 89.00 200 ILE A C 1
ATOM 1567 O O . ILE A 1 200 ? -11.417 -2.891 9.364 1.00 89.00 200 ILE A O 1
ATOM 1571 N N . PHE A 1 201 ? -12.258 -3.747 7.461 1.00 88.12 201 PHE A N 1
ATOM 1572 C CA . PHE A 1 201 ? -13.233 -4.601 8.135 1.00 88.12 201 PHE A CA 1
ATOM 1573 C C . PHE A 1 201 ? -12.557 -5.654 9.012 1.00 88.12 201 PHE A C 1
ATOM 1575 O O . PHE A 1 201 ? -12.956 -5.845 10.159 1.00 88.12 201 PHE A O 1
ATOM 1582 N N . SER A 1 202 ? -11.513 -6.313 8.503 1.00 90.81 202 SER A N 1
ATOM 1583 C CA . SER A 1 202 ? -10.746 -7.292 9.280 1.00 90.81 202 SER A CA 1
ATOM 1584 C C . SER A 1 202 ? -10.040 -6.651 10.475 1.00 90.81 202 SER A C 1
ATOM 1586 O O . SER A 1 202 ? -10.092 -7.213 11.567 1.00 90.81 202 SER A O 1
ATOM 1588 N N . LEU A 1 203 ? -9.468 -5.453 10.323 1.00 89.31 203 LEU A N 1
ATOM 1589 C CA . LEU A 1 203 ? -8.869 -4.702 11.425 1.00 89.31 203 LEU A CA 1
ATOM 1590 C C . LEU A 1 203 ? -9.901 -4.410 12.519 1.00 89.31 203 LEU A C 1
ATOM 1592 O O . LEU A 1 203 ? -9.638 -4.690 13.686 1.00 89.31 203 LEU A O 1
ATOM 1596 N N . ALA A 1 204 ? -11.083 -3.907 12.151 1.00 87.12 204 ALA A N 1
ATOM 1597 C CA . ALA A 1 204 ? -12.157 -3.613 13.100 1.00 87.12 204 ALA A CA 1
ATOM 1598 C C . ALA A 1 204 ? -12.623 -4.860 13.854 1.00 87.12 204 ALA A C 1
ATOM 1600 O O . ALA A 1 204 ? -12.820 -4.821 15.071 1.00 87.12 204 ALA A O 1
ATOM 1601 N N . LEU A 1 205 ? -12.742 -5.979 13.140 1.00 88.56 205 LEU A N 1
ATOM 1602 C CA . LEU A 1 205 ? -13.224 -7.233 13.698 1.00 88.56 205 LEU A CA 1
ATOM 1603 C C . LEU A 1 205 ? -12.191 -7.863 14.641 1.00 88.56 205 LEU A C 1
ATOM 1605 O O . LEU A 1 205 ? -12.534 -8.244 15.756 1.00 88.56 205 LEU A O 1
ATOM 1609 N N . ILE A 1 206 ? -10.918 -7.912 14.237 1.00 90.69 206 ILE A N 1
ATOM 1610 C CA . ILE A 1 206 ? -9.851 -8.539 15.028 1.00 90.69 206 ILE A CA 1
ATOM 1611 C C . ILE A 1 206 ? -9.479 -7.675 16.240 1.00 90.69 206 ILE A C 1
ATOM 1613 O O . ILE A 1 206 ? -9.311 -8.201 17.342 1.00 90.69 206 ILE A O 1
ATOM 1617 N N . CYS A 1 207 ? -9.407 -6.352 16.067 1.00 88.00 207 CYS A N 1
ATOM 1618 C CA . CYS A 1 207 ? -9.065 -5.413 17.137 1.00 88.00 207 CYS A CA 1
ATOM 1619 C C . CYS A 1 207 ? -10.016 -5.530 18.339 1.00 88.00 207 CYS A C 1
ATOM 1621 O O . CYS A 1 207 ? -9.595 -5.486 19.498 1.00 88.00 207 CYS A O 1
ATOM 1623 N N . CYS A 1 208 ? -11.303 -5.764 18.070 1.00 83.25 208 CYS A N 1
ATOM 1624 C CA . CYS A 1 208 ? -12.326 -5.848 19.102 1.00 83.25 208 CYS A CA 1
ATOM 1625 C C . CYS A 1 208 ? -12.385 -7.204 19.831 1.00 83.25 208 CYS A C 1
ATOM 1627 O O . CYS A 1 208 ? -13.095 -7.329 20.832 1.00 83.25 208 CYS A O 1
ATOM 1629 N N . VAL A 1 209 ? -11.632 -8.222 19.395 1.00 87.56 209 VAL A N 1
ATOM 1630 C CA . VAL A 1 209 ? -11.617 -9.543 20.054 1.00 87.56 209 VAL A CA 1
ATOM 1631 C C . VAL A 1 209 ? -11.039 -9.452 21.471 1.00 87.56 209 VAL A C 1
ATOM 1633 O O . VAL A 1 209 ? -11.643 -9.957 22.419 1.00 87.56 209 VAL A O 1
ATOM 1636 N N . SER A 1 210 ? -9.902 -8.768 21.640 1.00 84.69 210 SER A N 1
ATOM 1637 C CA . SER A 1 210 ? -9.263 -8.548 22.951 1.00 84.69 210 SER A CA 1
ATOM 1638 C C . SER A 1 210 ? -10.199 -7.871 23.975 1.00 84.69 210 SER A C 1
ATOM 1640 O O . SER A 1 210 ? -10.414 -8.416 25.069 1.00 84.69 210 SER A O 1
ATOM 1642 N N . PRO A 1 211 ? -10.821 -6.721 23.655 1.00 78.94 211 PRO A N 1
ATOM 1643 C CA . PRO A 1 211 ? -11.753 -6.077 24.568 1.00 78.94 211 PRO A CA 1
ATOM 1644 C C . PRO A 1 211 ? -13.045 -6.870 24.797 1.00 78.94 211 PRO A C 1
ATOM 1646 O O . PRO A 1 211 ? -13.522 -6.927 25.932 1.00 78.94 211 PRO A O 1
ATOM 1649 N N . ALA A 1 212 ? -13.590 -7.545 23.778 1.00 82.12 212 ALA A N 1
ATOM 1650 C CA . ALA A 1 212 ? -14.781 -8.380 23.942 1.00 82.12 212 ALA A CA 1
ATOM 1651 C C . ALA A 1 212 ? -14.562 -9.488 24.986 1.00 82.12 212 ALA A C 1
ATOM 1653 O O . ALA A 1 212 ? -15.403 -9.696 25.864 1.00 82.12 212 ALA A O 1
ATOM 1654 N N . LEU A 1 213 ? -13.398 -10.148 24.956 1.00 80.44 213 LEU A N 1
ATOM 1655 C CA . LEU A 1 213 ? -13.016 -11.145 25.961 1.00 80.44 213 LEU A CA 1
ATOM 1656 C C . LEU A 1 213 ? -12.924 -10.545 27.368 1.00 80.44 213 LEU A C 1
A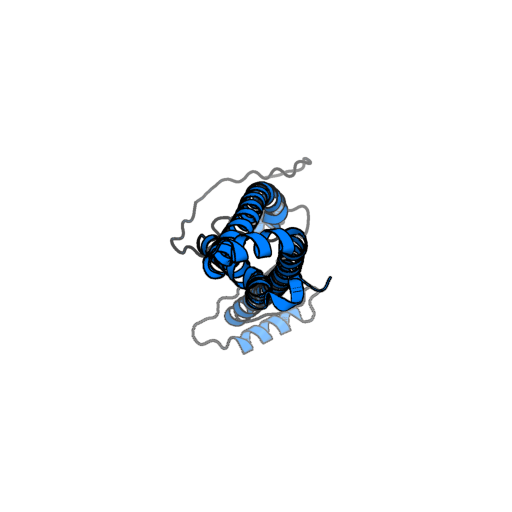TOM 1658 O O . LEU A 1 213 ? -13.323 -11.190 28.341 1.00 80.44 213 LEU A O 1
ATOM 1662 N N . SER A 1 214 ? -12.435 -9.310 27.481 1.00 75.00 214 SER A N 1
ATOM 1663 C CA . SER A 1 214 ? -12.354 -8.603 28.761 1.00 75.00 214 SER A CA 1
ATOM 1664 C C . SER A 1 214 ? -13.746 -8.358 29.354 1.00 75.00 214 SER A C 1
ATOM 1666 O O . SER A 1 214 ? -13.945 -8.616 30.538 1.00 75.00 214 SER A O 1
ATOM 1668 N N . ILE A 1 215 ? -14.732 -7.976 28.532 1.00 77.00 215 ILE A N 1
ATOM 1669 C CA . ILE A 1 215 ? -16.129 -7.755 28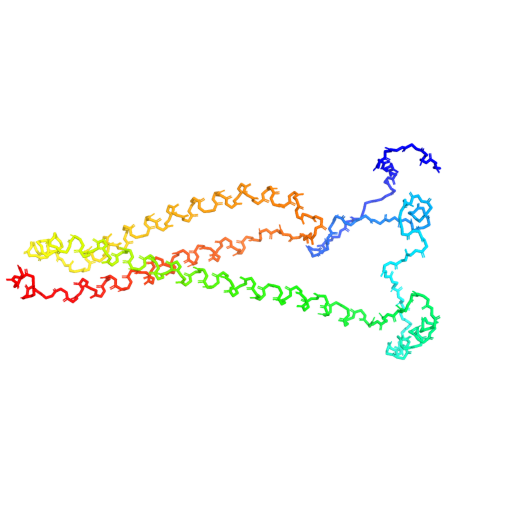.953 1.00 77.00 215 ILE A CA 1
ATOM 1670 C C . ILE A 1 215 ? -16.815 -9.067 29.366 1.00 77.00 215 ILE A C 1
ATOM 1672 O O . ILE A 1 215 ? -17.540 -9.102 30.365 1.00 77.00 215 ILE A O 1
ATOM 1676 N N . TYR A 1 216 ? -16.574 -10.165 28.642 1.00 78.62 216 TYR A N 1
ATOM 1677 C CA . TYR A 1 216 ? -17.097 -11.486 29.015 1.00 78.62 216 TYR A CA 1
ATOM 1678 C C . TYR A 1 216 ? -16.555 -11.972 30.363 1.00 78.62 216 TYR A C 1
ATOM 1680 O O . TYR A 1 216 ? -17.294 -12.574 31.140 1.00 78.62 216 TYR A O 1
ATOM 1688 N N . ARG A 1 217 ? -15.284 -11.679 30.664 1.00 72.69 217 ARG A N 1
ATOM 1689 C CA . ARG A 1 217 ? -14.625 -12.056 31.926 1.00 72.69 217 ARG A CA 1
ATOM 1690 C C . ARG A 1 217 ? -15.000 -11.167 33.119 1.00 72.69 217 ARG A C 1
ATOM 1692 O O . ARG A 1 217 ? -14.517 -11.419 34.224 1.00 72.69 217 ARG A O 1
ATOM 1699 N N . LEU A 1 218 ? -15.866 -10.164 32.940 1.00 66.06 218 LEU A N 1
ATOM 1700 C CA . LEU A 1 218 ? -16.410 -9.366 34.042 1.00 66.06 218 LEU A CA 1
ATOM 1701 C C . LEU A 1 218 ? -17.415 -10.185 34.856 1.00 66.06 218 LEU A C 1
ATOM 1703 O O . LEU A 1 218 ? -18.629 -10.164 34.609 1.00 66.06 218 LEU A O 1
ATOM 1707 N N . THR A 1 219 ? -16.892 -10.899 35.848 1.00 55.84 219 THR A N 1
ATOM 1708 C CA . THR A 1 219 ? -17.675 -11.491 36.932 1.00 55.84 219 THR A CA 1
ATOM 1709 C C . THR A 1 219 ? -17.902 -10.435 38.011 1.00 55.84 219 THR A C 1
ATOM 1711 O O . THR A 1 219 ? -16.952 -9.834 38.514 1.00 55.84 219 THR A O 1
ATOM 1714 N N . ILE A 1 220 ? -19.169 -10.245 38.388 1.00 54.91 220 ILE A N 1
ATOM 1715 C CA . ILE A 1 220 ? -19.660 -9.244 39.355 1.00 54.91 220 ILE A CA 1
ATOM 1716 C C . ILE A 1 220 ? -18.868 -9.278 40.681 1.00 54.91 220 ILE A C 1
ATOM 1718 O O . ILE A 1 220 ? -18.661 -8.243 41.307 1.00 54.91 220 ILE A O 1
ATOM 1722 N N . SER A 1 221 ? -18.337 -10.443 41.071 1.00 54.06 221 SER A N 1
ATOM 1723 C CA . SER A 1 221 ? -17.582 -10.624 42.318 1.00 54.06 221 SER A CA 1
ATOM 1724 C C . SER A 1 221 ? -16.236 -9.891 42.386 1.00 54.06 221 SER A C 1
ATOM 1726 O O . SER A 1 221 ? -15.756 -9.639 43.489 1.00 54.06 221 SER A O 1
ATOM 1728 N N . LYS A 1 222 ? -15.616 -9.530 41.251 1.00 53.09 222 LYS A N 1
ATOM 1729 C CA . LYS A 1 222 ? -14.362 -8.751 41.239 1.00 53.09 222 LYS A CA 1
ATOM 1730 C C . LYS A 1 222 ? -14.588 -7.239 41.268 1.00 53.09 222 LYS A C 1
ATOM 1732 O O . LYS A 1 222 ? -13.715 -6.531 41.748 1.00 53.09 222 LYS A O 1
ATOM 1737 N N . ALA A 1 223 ? -15.742 -6.761 40.801 1.00 51.94 223 ALA A N 1
ATOM 1738 C CA . ALA A 1 223 ? -16.059 -5.331 40.752 1.00 51.94 223 ALA A CA 1
ATOM 1739 C C . ALA A 1 223 ? -16.427 -4.734 42.127 1.00 51.94 223 ALA A C 1
ATOM 1741 O O . ALA A 1 223 ? -16.377 -3.526 42.289 1.00 51.94 223 ALA A O 1
ATOM 1742 N N . LEU A 1 224 ? -16.774 -5.568 43.116 1.00 49.91 224 LEU A N 1
ATOM 1743 C CA . LEU A 1 224 ? -17.153 -5.150 44.479 1.00 49.91 224 LEU A CA 1
ATOM 1744 C C . LEU A 1 224 ? -16.022 -5.287 45.515 1.00 49.91 224 LEU A C 1
ATOM 1746 O O . LEU A 1 224 ? -16.269 -5.167 46.712 1.00 49.91 224 LEU A O 1
ATOM 1750 N N . ARG A 1 225 ? -14.794 -5.607 45.086 1.00 48.00 225 ARG A N 1
ATOM 1751 C CA . ARG A 1 225 ? -13.667 -5.900 45.991 1.00 48.00 225 ARG A CA 1
ATOM 1752 C C . ARG A 1 225 ? -12.471 -4.957 45.804 1.00 48.00 225 ARG A C 1
ATOM 1754 O O . ARG A 1 225 ? -11.356 -5.299 46.189 1.00 48.00 225 ARG A O 1
ATOM 1761 N N . THR A 1 226 ? -12.691 -3.801 45.191 1.00 45.25 226 THR A N 1
ATOM 1762 C CA . THR A 1 226 ? -11.735 -2.689 45.055 1.00 45.25 226 THR A CA 1
ATOM 1763 C C . THR A 1 226 ? -12.485 -1.413 45.392 1.00 45.25 226 THR A C 1
ATOM 1765 O O . THR A 1 226 ? -11.884 -0.564 46.077 1.00 45.25 226 THR A O 1
#

Radius of gyration: 30.68 Å; Cα contacts (8 Å, |Δi|>4): 77; chains: 1; bounding box: 68×51×85 Å

pLDDT: mean 78.47, std 12.49, range [36.28, 95.5]

Solvent-accessible surface area (backbone atoms only — not comparable to full-atom values): 14018 Å² total; per-residue (Å²): 140,84,85,92,59,102,57,97,74,81,88,79,83,85,87,77,83,89,83,73,90,56,90,84,61,74,84,85,70,81,88,76,66,63,68,66,49,46,76,67,46,94,67,66,62,95,64,78,95,80,84,89,83,85,79,62,94,88,62,59,65,67,64,51,26,53,55,53,25,64,72,23,64,86,44,100,65,65,54,88,60,72,56,67,73,56,50,54,47,54,55,49,47,56,54,48,54,52,52,51,52,52,51,53,52,52,51,52,53,53,52,52,50,37,53,53,51,25,50,51,51,39,48,57,47,62,76,44,42,66,61,53,51,53,45,43,72,75,66,50,54,70,65,63,57,43,50,52,51,47,52,55,48,41,52,54,50,48,53,53,48,54,52,50,51,51,52,46,59,63,47,46,60,58,47,45,74,72,39,44,87,81,51,75,78,86,67,88,53,75,70,55,57,54,52,49,52,51,50,52,53,49,44,45,57,58,28,43,49,64,39,44,53,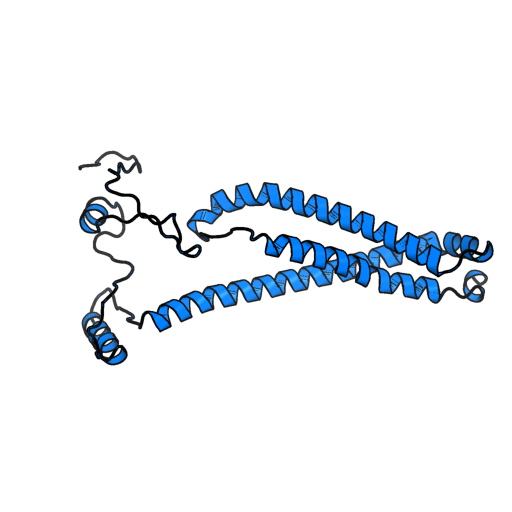54,61,70,66,64,53,74,78,65,75,78,72,121